Protein 3NWN (pdb70)

GO terms:
  GO:0005515 protein binding (F, IPI)
  GO:0031982 vesicle (C, IDA)
  GO:0002102 podosome (C, IDA)
  GO:0005874 microtubule (C, IDA)
  GO:0022617 extracellular matrix disassembly (P, IMP)
  GO:1903008 organelle disassembly (P, IMP)
  GO:0071801 regulation of podosome assembly (P, IMP)
  GO:0042802 identical protein binding (F, IPI)

Radius of gyration: 19.67 Å; Cα contacts (8 Å, |Δi|>4): 628; chains: 1; bounding box: 57×46×42 Å

Organism: Homo sapiens (NCBI:txid9606)

B-factor: mean 34.69, std 9.82, range [2.0, 71.05]

InterPro domains:
  IPR001752 Kinesin motor domain [PF00225] (35-339)
  IPR001752 Kinesin motor domain [PR00380] (84-105)
  IPR001752 Kinesin motor domain [PR00380] (207-224)
  IPR001752 Kinesin motor domain [PR00380] (240-258)
  IPR001752 Kinesin motor domain [PR00380] (290-311)
  IPR001752 Kinesin motor domain [PS50067] (6-340)
  IPR001752 Kinesin motor domain [SM00129] (4-348)
  IPR019821 Kinesin motor domain, conserved site [PS00411] (239-250)
  IPR027417 P-loop containing nucleoside triphosphate hydrolase [SSF52540] (7-381)
  IPR027640 Kinesin-like protein [PTHR47968] (4-692)
  IPR036961 Kinesin motor domain superfamily [G3DSA:3.40.850.10] (5-339)
  IPR056524 Kinesin-like protein KIF6/9, C-terminal [PF23735] (577-714)

Foldseek 3Di:
DFEFFEEEADDDPAFPVVAWDADPVQFKIKGAADADPDPVGRVPDDRIDMFGGRGYHYPDWQVRLQVRFPLVQLVVQQVFFAAEEAEAAAPPLQLCQAQQNDPPDDRSGHNPLVSLVNNQVVCVVVVVKDKWKKKFKWKAAPQFIFGLQDPCRLDGCVVQPWDWDADPVGIDIPSTDMGTQPHSVSVVVSVVSSVVSVVNNCVSVVNDVLQMKMWMKMWMFMDVTHIYIYIYIRHRGVPVPRVLVVQVLVLLLVQLVHDQVPGPVSSRCVCVRPDRYRYGYYYGHYSHNVCSVSVVVSSVSSRSRVSD

Sequence (308 aa):
KKVHAFVRVKPTDDFAHHEMIRYGDDKRSIDIHLKKDIRRGVVNNQQTDWSFKLDGVLHDASQDLVYETVAKDVVSQALDGYNGTIMCYGQTGAGKTYTMMGATENYKHRGILPRALQQVFRMIEERRPTHAITVRVSYLEIYNESLFDLLSTLPYVGPSVVTPMTIVENPQGVFIKGLSVHLTSQQEEDAFSLLFEGETNRIIASHTMNKNSSRSHCIFTIYLEAHKYITSKINLVDLAGSEYINKSLSFLEQAIIALGDIPFRQCKLTHALKDSLGGNCNMVLVTNIYGEAAQLEETLSSLRFASRMKLV

CATH classification: 3.40.850.10

Nearest PDB structures (foldseek):
  3nwn-assembly1_A  TM=1.003E+00  e=1.107E-70  Homo sapiens
  7n61-assembly1_1A  TM=8.785E-01  e=3.982E-31  Chlamydomonas reinhardtii
  8yhh-assembly1_A  TM=8.474E-01  e=1.649E-31  Homo sapiens
  4a1z-assembly1_B  TM=8.466E-01  e=2.562E-31  Homo sapiens
  4a28-assembly1_A  TM=8.625E-01  e=1.923E-30  Homo sapiens

Structure (mmCIF, N/CA/C/O backbone):
data_3NWN
#
_entry.id   3NWN
#
_cell.length_a   90.443
_cell.length_b   90.443
_cell.length_c   76.380
_cell.angle_alpha   90.00
_cell.angle_beta   90.00
_cell.angle_gamma   120.00
#
_symmetry.space_group_name_H-M   'P 63'
#
loop_
_entity.id
_entity.type
_entity.pdbx_description
1 polymer 'Kinesin-like protein KIF9'
2 non-polymer 'MAGNESIUM ION'
3 non-polymer 'CHLORIDE ION'
4 non-polymer "ADENOSINE-5'-DIPHOSPHATE"
5 non-polymer 'UNKNOWN ATOM OR ION'
6 water water
#
loop_
_atom_site.group_PDB
_atom_site.id
_atom_site.type_symbol
_atom_site.label_atom_id
_atom_site.label_alt_id
_atom_site.label_comp_id
_atom_site.label_asym_id
_atom_site.label_entity_id
_atom_site.label_seq_id
_atom_site.pdbx_PDB_ins_code
_atom_site.Cartn_x
_atom_site.Cartn_y
_atom_site.Cartn_z
_atom_site.occupancy
_atom_site.B_iso_or_equiv
_atom_site.auth_seq_id
_atom_site.auth_comp_id
_atom_site.auth_asym_id
_atom_site.auth_atom_id
_atom_site.pdbx_PDB_model_num
ATOM 1 N N . LYS A 1 24 ? 34.966 71.587 17.077 1.00 52.54 5 LYS A N 1
ATOM 2 C CA . LYS A 1 24 ? 35.042 70.675 15.878 1.00 53.42 5 LYS A CA 1
ATOM 3 C C . LYS A 1 24 ? 33.973 69.568 15.947 1.00 50.63 5 LYS A C 1
ATOM 4 O O . LYS A 1 24 ? 33.704 68.997 17.021 1.00 51.27 5 LYS A O 1
ATOM 10 N N . LYS A 1 25 ? 33.390 69.266 14.789 1.00 47.67 6 LYS A N 1
ATOM 11 C CA . LYS A 1 25 ? 32.174 68.448 14.691 1.00 44.28 6 LYS A CA 1
ATOM 12 C C . LYS A 1 25 ? 32.424 66.951 14.543 1.00 41.17 6 LYS A C 1
ATOM 13 O O . LYS A 1 25 ? 31.580 66.160 14.948 1.00 38.37 6 LYS A O 1
ATOM 19 N N . VAL A 1 26 ? 33.546 66.553 13.940 1.00 37.56 7 VAL A N 1
ATOM 20 C CA . VAL A 1 26 ? 33.838 65.118 13.734 1.00 35.81 7 VAL A CA 1
ATOM 21 C C . VAL A 1 26 ? 35.056 64.678 14.539 1.00 37.16 7 VAL A C 1
ATOM 22 O O . VAL A 1 26 ? 36.098 65.324 14.472 1.00 36.02 7 VAL A O 1
ATOM 26 N N . HIS A 1 27 ? 34.922 63.591 15.311 1.00 35.38 8 HIS A N 1
ATOM 27 C CA . HIS A 1 27 ? 36.054 62.980 16.046 1.00 35.80 8 HIS A CA 1
ATOM 28 C C . HIS A 1 27 ? 36.206 61.501 15.670 1.00 36.44 8 HIS A C 1
ATOM 29 O O . HIS A 1 27 ? 35.214 60.805 15.455 1.00 34.75 8 HIS A O 1
ATOM 36 N N . ALA A 1 28 ? 37.450 61.022 15.598 1.00 33.36 9 ALA A N 1
ATOM 37 C CA . ALA A 1 28 ? 37.730 59.596 15.419 1.00 31.83 9 ALA A CA 1
ATOM 38 C C . ALA A 1 28 ? 38.666 59.107 16.518 1.00 31.04 9 ALA A C 1
ATOM 39 O O . ALA A 1 28 ? 39.770 59.606 16.642 1.00 36.73 9 ALA A O 1
ATOM 41 N N . PHE A 1 29 ? 38.203 58.155 17.327 1.00 27.21 10 PHE A N 1
ATOM 42 C CA . PHE A 1 29 ? 38.993 57.475 18.321 1.00 27.30 10 PHE A CA 1
ATOM 43 C C . PHE A 1 29 ? 39.243 56.012 17.983 1.00 31.71 10 PHE A C 1
ATOM 44 O O . PHE A 1 29 ? 38.567 55.433 17.164 1.00 35.57 10 PHE A O 1
ATOM 52 N N . VAL A 1 30 ? 40.252 55.437 18.632 1.00 32.27 11 VAL A N 1
ATOM 53 C CA . VAL A 1 30 ? 40.558 54.007 18.557 1.00 30.60 11 VAL A CA 1
ATOM 54 C C . VAL A 1 30 ? 40.539 53.435 19.963 1.00 29.81 11 VAL A C 1
ATOM 55 O O . VAL A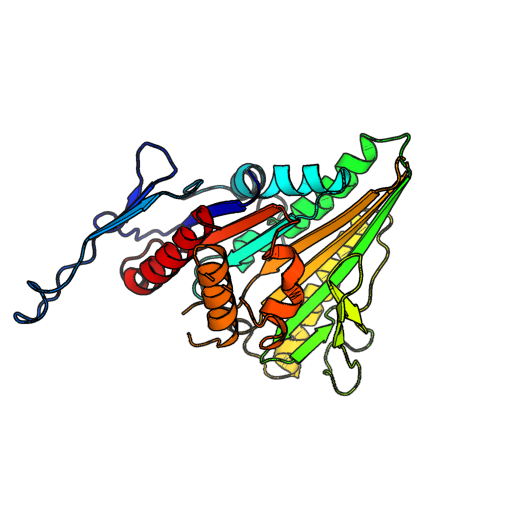 1 30 ? 41.135 53.994 20.859 1.00 30.48 11 VAL A O 1
ATOM 59 N N . ARG A 1 31 ? 39.839 52.328 20.162 1.00 28.58 12 ARG A N 1
ATOM 60 C CA . ARG A 1 31 ? 39.957 51.591 21.412 1.00 29.69 12 ARG A CA 1
ATOM 61 C C . ARG A 1 31 ? 40.533 50.214 21.119 1.00 28.86 12 ARG A C 1
ATOM 62 O O . ARG A 1 31 ? 39.927 49.421 20.370 1.00 31.10 12 ARG A O 1
ATOM 70 N N . VAL A 1 32 ? 41.674 49.920 21.731 1.00 28.32 13 VAL A N 1
ATOM 71 C CA . VAL A 1 32 ? 42.294 48.601 21.595 1.00 30.04 13 VAL A CA 1
ATOM 72 C C . VAL A 1 32 ? 41.709 47.659 22.627 1.00 28.98 13 VAL A C 1
ATOM 73 O O . VAL A 1 32 ? 41.482 48.049 23.781 1.00 31.95 13 VAL A O 1
ATOM 77 N N . LYS A 1 33 ? 41.420 46.436 22.198 1.00 28.23 14 LYS A N 1
ATOM 78 C CA . LYS A 1 33 ? 40.896 45.398 23.081 1.00 34.95 14 LYS A CA 1
ATOM 79 C C . LYS A 1 33 ? 42.074 44.814 23.856 1.00 39.56 14 LYS A C 1
ATOM 80 O O . LYS A 1 33 ? 43.126 44.491 23.240 1.00 39.35 14 LYS A O 1
ATOM 86 N N . PRO A 1 34 ? 41.926 44.708 25.207 1.00 42.50 15 PRO A N 1
ATOM 87 C CA . PRO A 1 34 ? 42.965 44.149 26.065 1.00 42.26 15 PRO A CA 1
ATOM 88 C C . PRO A 1 34 ? 43.213 42.660 25.811 1.00 44.62 15 PRO A C 1
ATOM 89 O O . PRO A 1 34 ? 42.300 41.926 25.445 1.00 44.47 15 PRO A O 1
ATOM 93 N N . THR A 1 35 ? 44.451 42.238 26.036 1.00 43.59 16 THR A N 1
ATOM 94 C CA . THR A 1 35 ? 44.901 40.909 25.659 1.00 45.53 16 THR A CA 1
ATOM 95 C C . THR A 1 35 ? 46.126 40.499 26.492 1.00 48.21 16 THR A C 1
ATOM 96 O O . THR A 1 35 ? 46.973 41.331 26.815 1.00 46.52 16 THR A O 1
ATOM 100 N N . ASP A 1 36 ? 46.206 39.223 26.852 1.00 52.22 17 ASP A N 1
ATOM 101 C CA . ASP A 1 36 ? 47.410 38.707 27.504 1.00 54.93 17 ASP A CA 1
ATOM 102 C C . ASP A 1 36 ? 48.563 38.591 26.487 1.00 55.88 17 ASP A C 1
ATOM 103 O O . ASP A 1 36 ? 49.742 38.684 26.864 1.00 57.64 17 ASP A O 1
ATOM 108 N N . ASP A 1 37 ? 48.208 38.440 25.205 1.00 53.19 18 ASP A N 1
ATOM 109 C CA . ASP A 1 37 ? 49.170 38.268 24.096 1.00 51.65 18 ASP A CA 1
ATOM 110 C C . ASP A 1 37 ? 49.220 39.493 23.141 1.00 46.04 18 ASP A C 1
ATOM 111 O O . ASP A 1 37 ? 48.999 39.376 21.949 1.00 44.28 18 ASP A O 1
ATOM 116 N N . PHE A 1 38 ? 49.522 40.662 23.681 1.00 45.30 19 PHE A N 1
ATOM 117 C CA . PHE A 1 38 ? 49.630 41.880 22.874 1.00 44.26 19 PHE A CA 1
ATOM 118 C C . PHE A 1 38 ? 50.762 41.801 21.847 1.00 45.71 19 PHE A C 1
ATOM 119 O O . PHE A 1 38 ? 51.825 41.218 22.112 1.00 42.35 19 PHE A O 1
ATOM 127 N N . ALA A 1 39 ? 50.532 42.409 20.684 1.00 45.42 20 ALA A N 1
ATOM 128 C CA . ALA A 1 39 ? 51.464 42.349 19.561 1.00 44.99 20 ALA A CA 1
ATOM 129 C C . ALA A 1 39 ? 52.479 43.475 19.708 1.00 41.91 20 ALA A C 1
ATOM 130 O O . ALA A 1 39 ? 52.493 44.406 18.905 1.00 38.09 20 ALA A O 1
ATOM 132 N N . HIS A 1 40 ? 53.347 43.364 20.724 1.00 43.46 21 HIS A N 1
ATOM 133 C CA A HIS A 1 40 ? 54.269 44.450 21.124 0.50 42.71 21 HIS A CA 1
ATOM 134 C CA B HIS A 1 40 ? 54.232 44.476 21.102 0.50 44.17 21 HIS A CA 1
ATOM 135 C C . HIS A 1 40 ? 55.131 44.958 19.959 1.00 43.69 21 HIS A C 1
ATOM 136 O O . HIS A 1 40 ? 55.374 46.156 19.829 1.00 42.00 21 HIS A O 1
ATOM 149 N N . GLU A 1 41 ? 55.622 44.037 19.140 1.00 42.86 22 GLU A N 1
ATOM 150 C CA . GLU A 1 41 ? 56.526 44.402 18.029 1.00 47.43 22 GLU A CA 1
ATOM 151 C C . GLU A 1 41 ? 55.792 45.111 16.883 1.00 45.91 22 GLU A C 1
ATOM 152 O O . GLU A 1 41 ? 56.380 45.904 16.140 1.00 46.46 22 GLU A O 1
ATOM 154 N N . MET A 1 42 ? 54.504 44.829 16.765 1.00 43.51 23 MET A N 1
ATOM 155 C CA . MET A 1 42 ? 53.736 45.192 15.590 1.00 44.45 23 MET A CA 1
ATOM 156 C C . MET A 1 42 ? 52.773 46.357 15.811 1.00 44.33 23 MET A C 1
ATOM 157 O O . MET A 1 42 ? 52.353 47.001 14.831 1.00 38.22 23 MET A O 1
ATOM 162 N N . ILE A 1 43 ? 52.430 46.625 17.084 1.00 42.78 24 ILE A N 1
ATOM 163 C CA . ILE A 1 43 ? 51.535 47.742 17.457 1.00 41.85 24 ILE A CA 1
ATOM 164 C C . ILE A 1 43 ? 52.234 48.725 18.415 1.00 38.62 24 ILE A C 1
ATOM 165 O O . ILE A 1 43 ? 52.608 48.349 19.531 1.00 41.77 24 ILE A O 1
ATOM 170 N N . ARG A 1 44 ? 52.397 49.976 17.981 1.00 39.06 25 ARG A N 1
ATOM 171 C CA . ARG A 1 44 ? 53.108 51.019 18.765 1.00 41.11 25 ARG A CA 1
ATOM 172 C C . ARG A 1 44 ? 52.319 52.322 18.934 1.00 42.36 25 ARG A C 1
ATOM 173 O O . ARG A 1 44 ? 51.971 52.999 17.950 1.00 39.32 25 ARG A O 1
ATOM 175 N N . TYR A 1 45 ? 52.115 52.696 20.189 1.00 41.00 26 TYR A N 1
ATOM 176 C CA . TYR A 1 45 ? 51.383 53.903 20.555 1.00 45.08 26 TYR A CA 1
ATOM 177 C C . TYR A 1 45 ? 52.287 55.125 20.603 1.00 49.80 26 TYR A C 1
ATOM 178 O O . TYR A 1 45 ? 53.349 55.103 21.243 1.00 51.53 26 TYR A O 1
ATOM 187 N N . GLY A 1 46 ? 51.850 56.196 19.947 1.00 52.39 27 GLY A N 1
ATOM 188 C CA . GLY A 1 46 ? 52.587 57.453 19.951 1.00 55.22 27 GLY A CA 1
ATOM 189 C C . GLY A 1 46 ? 52.562 58.095 21.320 1.00 56.42 27 GLY A C 1
ATOM 190 O O . GLY A 1 46 ? 51.663 57.832 22.126 1.00 56.24 27 GLY A O 1
ATOM 191 N N . ASP A 1 47 ? 53.558 58.935 21.590 1.00 59.07 28 ASP A N 1
ATOM 192 C CA . ASP A 1 47 ? 53.626 59.650 22.872 1.00 61.67 28 ASP A CA 1
ATOM 193 C C . ASP A 1 47 ? 52.427 60.581 23.020 1.00 59.70 28 ASP A C 1
ATOM 194 O O . ASP A 1 47 ? 51.906 60.768 24.123 1.00 62.18 28 ASP A O 1
ATOM 199 N N . ASP A 1 48 ? 51.992 61.146 21.896 1.00 55.81 29 ASP A N 1
ATOM 200 C CA . ASP A 1 48 ? 50.897 62.122 21.873 1.00 53.81 29 ASP A CA 1
ATOM 201 C C . ASP A 1 48 ? 49.521 61.578 22.304 1.00 54.21 29 ASP A C 1
ATOM 202 O O . ASP A 1 48 ? 48.569 62.360 22.455 1.00 54.64 29 ASP A O 1
ATOM 207 N N . LYS A 1 49 ? 49.427 60.255 22.499 1.00 53.99 30 LYS A N 1
ATOM 208 C CA . LYS A 1 49 ? 48.166 59.554 22.830 1.00 55.01 30 LYS A CA 1
ATOM 209 C C . LYS A 1 49 ? 47.077 59.701 21.746 1.00 49.88 30 LYS A C 1
ATOM 210 O O . LYS A 1 49 ? 45.896 59.493 22.012 1.00 50.76 30 LYS A O 1
ATOM 216 N N . ARG A 1 50 ? 47.500 60.060 20.538 1.00 45.36 31 ARG A N 1
ATOM 217 C CA . ARG A 1 50 ? 46.633 60.235 19.385 1.00 45.14 31 ARG A CA 1
ATOM 218 C C . ARG A 1 50 ? 47.100 59.403 18.186 1.00 41.49 31 ARG A C 1
ATOM 219 O O . ARG A 1 50 ? 46.338 59.186 17.264 1.00 42.98 31 ARG A O 1
ATOM 223 N N . SER A 1 51 ? 48.348 58.938 18.220 1.00 41.62 32 SER A N 1
ATOM 224 C CA . SER A 1 51 ? 48.965 58.175 17.127 1.00 40.10 32 SER A CA 1
ATOM 225 C C . SER A 1 51 ? 49.104 56.699 17.437 1.00 36.23 32 SER A C 1
ATOM 226 O O . SER A 1 51 ? 49.220 56.291 18.594 1.00 37.11 32 SER A O 1
ATOM 229 N N . ILE A 1 52 ? 49.091 55.908 16.367 1.00 34.33 33 ILE A N 1
ATOM 230 C CA . ILE A 1 52 ? 49.263 54.466 16.427 1.00 33.25 33 ILE A CA 1
ATOM 231 C C . ILE A 1 52 ? 49.962 54.037 15.124 1.00 32.51 33 ILE A C 1
ATOM 232 O O . ILE A 1 52 ? 49.604 54.489 14.025 1.00 27.44 33 ILE A O 1
ATOM 237 N N . ASP A 1 53 ? 50.978 53.202 15.271 1.00 36.93 34 ASP A N 1
ATOM 238 C CA . ASP A 1 53 ? 51.781 52.701 14.159 1.00 36.52 34 ASP A CA 1
ATOM 239 C C . ASP A 1 53 ? 51.690 51.199 14.134 1.00 36.30 34 ASP A C 1
ATOM 240 O O . ASP A 1 53 ? 51.753 50.556 15.188 1.00 38.69 34 ASP A O 1
ATOM 245 N N . ILE A 1 54 ? 51.554 50.655 12.921 1.00 35.53 35 ILE A N 1
ATOM 246 C CA . ILE A 1 54 ? 51.430 49.231 12.670 1.00 34.95 35 ILE A CA 1
ATOM 247 C C . ILE A 1 54 ? 52.625 48.793 11.828 1.00 36.35 35 ILE A C 1
ATOM 248 O O . ILE A 1 54 ? 52.937 49.423 10.804 1.00 29.13 35 ILE A O 1
ATOM 253 N N . HIS A 1 55 ? 53.279 47.723 12.284 1.00 35.59 36 HIS A N 1
ATOM 254 C CA . HIS A 1 55 ? 54.429 47.142 11.621 1.00 41.92 36 HIS A CA 1
ATOM 255 C C . HIS A 1 55 ? 54.162 45.669 11.392 1.00 41.91 36 HIS A C 1
ATOM 256 O O . HIS A 1 55 ? 54.315 44.830 12.293 1.00 42.22 36 HIS A O 1
ATOM 263 N N . LEU A 1 56 ? 53.738 45.349 10.184 1.00 44.86 37 LEU A N 1
ATOM 264 C CA . LEU A 1 56 ? 53.390 43.971 9.863 1.00 47.08 37 LEU A CA 1
ATOM 265 C C . LEU A 1 56 ? 54.681 43.161 9.785 1.00 47.42 37 LEU A C 1
ATOM 266 O O . LEU A 1 56 ? 55.778 43.734 9.624 1.00 42.43 37 LEU A O 1
ATOM 271 N N . LYS A 1 57 ? 54.537 41.844 9.914 1.00 48.20 38 LYS A N 1
ATOM 272 C CA . LYS A 1 57 ? 55.665 40.937 9.722 1.00 51.82 38 LYS A CA 1
ATOM 273 C C . LYS A 1 57 ? 55.903 40.814 8.219 1.00 51.36 38 LYS A C 1
ATOM 274 O O . LYS A 1 57 ? 54.937 40.657 7.427 1.00 48.20 38 LYS A O 1
ATOM 280 N N . LYS A 1 58 ? 57.175 40.933 7.829 1.00 49.28 39 LYS A N 1
ATOM 281 C CA . LYS A 1 58 ? 57.588 40.744 6.439 1.00 49.18 39 LYS A CA 1
ATOM 282 C C . LYS A 1 58 ? 57.097 39.395 5.904 1.00 45.83 39 LYS A C 1
ATOM 283 O O . LYS A 1 58 ? 57.151 38.387 6.603 1.00 43.14 39 LYS A O 1
ATOM 289 N N . ASP A 1 59 ? 56.593 39.399 4.670 1.00 43.58 40 ASP A N 1
ATOM 290 C CA . ASP A 1 59 ? 56.205 38.162 3.978 1.00 43.01 40 ASP A CA 1
ATOM 291 C C . ASP A 1 59 ? 57.446 37.307 3.699 1.00 40.75 40 ASP A C 1
ATOM 292 O O . ASP A 1 59 ? 58.527 37.834 3.455 1.00 41.24 40 ASP A O 1
ATOM 297 N N . ILE A 1 60 ? 57.277 35.994 3.746 1.00 44.18 41 ILE A N 1
ATOM 298 C CA . ILE A 1 60 ? 58.382 35.057 3.492 1.00 46.28 41 ILE A CA 1
ATOM 299 C C . ILE A 1 60 ? 58.684 34.880 1.970 1.00 43.63 41 ILE A C 1
ATOM 300 O O . ILE A 1 60 ? 59.807 34.503 1.584 1.00 40.60 41 ILE A O 1
ATOM 305 N N . ARG A 1 61 ? 57.690 35.166 1.127 1.00 41.82 42 ARG A N 1
ATOM 306 C CA . ARG A 1 61 ? 57.844 35.034 -0.329 1.00 42.58 42 ARG A CA 1
ATOM 307 C C . ARG A 1 61 ? 58.782 36.101 -0.902 1.00 42.60 42 ARG A C 1
ATOM 308 O O . ARG A 1 61 ? 58.616 37.297 -0.651 1.00 37.35 42 ARG A O 1
ATOM 316 N N . ARG A 1 62 ? 59.781 35.655 -1.665 1.00 45.16 43 ARG A N 1
ATOM 317 C CA . ARG A 1 62 ? 60.788 36.566 -2.223 1.00 46.64 43 ARG A CA 1
ATOM 318 C C . ARG A 1 62 ? 60.183 37.694 -3.109 1.00 42.83 43 ARG A C 1
ATOM 319 O O . ARG A 1 62 ? 60.556 38.863 -2.984 1.00 38.05 43 ARG A O 1
ATOM 327 N N . GLY A 1 63 ? 59.219 37.353 -3.958 1.00 39.72 44 GLY A N 1
ATOM 328 C CA . GLY A 1 63 ? 58.563 38.372 -4.805 1.00 41.60 44 GLY A CA 1
ATOM 329 C C . GLY A 1 63 ? 57.757 39.409 -4.031 1.00 40.17 44 GLY A C 1
ATOM 330 O O . GLY A 1 63 ? 57.618 40.540 -4.469 1.00 41.22 44 GLY A O 1
ATOM 331 N N . VAL A 1 64 ? 57.257 39.017 -2.856 1.00 39.37 45 VAL A N 1
ATOM 332 C CA . VAL A 1 64 ? 56.367 39.861 -2.046 1.00 38.96 45 VAL A CA 1
ATOM 333 C C . VAL A 1 64 ? 57.173 40.826 -1.112 1.00 39.43 45 VAL A C 1
ATOM 334 O O . VAL A 1 64 ? 56.985 42.051 -1.158 1.00 38.31 45 VAL A O 1
ATOM 338 N N . VAL A 1 65 ? 58.102 40.264 -0.337 1.00 39.87 46 VAL A N 1
ATOM 339 C CA . VAL A 1 65 ? 58.780 40.963 0.764 1.00 41.26 46 VAL A CA 1
ATOM 340 C C . VAL A 1 65 ? 59.399 42.315 0.376 1.00 42.94 46 VAL A C 1
ATOM 341 O O . VAL A 1 65 ? 59.419 43.243 1.183 1.00 44.45 46 VAL A O 1
ATOM 345 N N . ASN A 1 66 ? 59.896 42.448 -0.847 1.00 46.51 47 ASN A N 1
ATOM 346 C CA . ASN A 1 66 ? 60.544 43.724 -1.249 1.00 45.36 47 ASN A CA 1
ATOM 347 C C . ASN A 1 66 ? 59.671 44.639 -2.136 1.00 42.53 47 ASN A C 1
ATOM 348 O O . ASN A 1 66 ? 60.138 45.688 -2.634 1.00 38.94 47 ASN A O 1
ATOM 353 N N . ASN A 1 67 ? 58.395 44.271 -2.275 1.00 36.36 48 ASN A N 1
ATOM 354 C CA . ASN A 1 67 ? 57.424 45.087 -2.997 1.00 34.69 48 ASN A CA 1
ATOM 355 C C . ASN A 1 67 ? 56.205 45.543 -2.160 1.00 35.45 48 ASN A C 1
ATOM 356 O O . ASN A 1 67 ? 55.337 46.261 -2.639 1.00 31.93 48 ASN A O 1
ATOM 361 N N . GLN A 1 68 ? 56.191 45.154 -0.898 1.00 30.80 49 GLN A N 1
ATOM 362 C CA . GLN A 1 68 ? 55.012 45.324 -0.061 1.00 32.99 49 GLN A CA 1
ATOM 363 C C . GLN A 1 68 ? 55.290 46.272 1.092 1.00 26.94 49 GLN A C 1
ATOM 364 O O . GLN A 1 68 ? 56.347 46.208 1.738 1.00 34.10 49 GLN A O 1
ATOM 370 N N . GLN A 1 69 ? 54.334 47.155 1.330 1.00 30.80 50 GLN A N 1
ATOM 371 C CA . GLN A 1 69 ? 54.379 48.075 2.453 1.00 32.00 50 GLN A CA 1
ATOM 372 C C . GLN A 1 69 ? 54.053 47.285 3.704 1.00 32.38 50 GLN A C 1
ATOM 373 O O . GLN A 1 69 ? 53.043 46.626 3.764 1.00 38.83 50 GLN A O 1
ATOM 379 N N . THR A 1 70 ? 54.925 47.351 4.702 1.00 34.88 51 THR A N 1
ATOM 380 C CA . THR A 1 70 ? 54.653 46.710 5.980 1.00 36.74 51 THR A CA 1
ATOM 381 C C . THR A 1 70 ? 54.440 47.717 7.140 1.00 35.91 51 THR A C 1
ATOM 382 O O . THR A 1 70 ? 53.952 47.327 8.211 1.00 39.17 51 THR A O 1
ATOM 386 N N . ASP A 1 71 ? 54.779 48.988 6.933 1.00 36.28 52 ASP A N 1
ATOM 387 C CA . ASP A 1 71 ? 54.668 49.986 8.000 1.00 38.56 52 ASP A CA 1
ATOM 388 C C . ASP A 1 71 ? 53.686 51.067 7.657 1.00 36.62 52 ASP A C 1
ATOM 389 O O . ASP A 1 71 ? 53.708 51.648 6.563 1.00 33.30 52 ASP A O 1
ATOM 394 N N . TRP A 1 72 ? 52.816 51.323 8.626 1.00 36.16 53 TRP A N 1
ATOM 395 C CA . TRP A 1 72 ? 51.757 52.298 8.509 1.00 35.67 53 TRP A CA 1
ATOM 396 C C . TRP A 1 72 ? 51.696 53.145 9.799 1.00 33.08 53 TRP A C 1
ATOM 397 O O . TRP A 1 72 ? 51.903 52.629 10.895 1.00 34.04 53 TRP A O 1
ATOM 408 N N . SER A 1 73 ? 51.429 54.437 9.648 1.00 32.15 54 SER A N 1
ATOM 409 C CA . SER A 1 73 ? 51.229 55.345 10.782 1.00 36.74 54 SER A CA 1
ATOM 410 C C . SER A 1 73 ? 49.879 56.052 10.656 1.00 38.61 54 SER A C 1
ATOM 411 O O . SER A 1 73 ? 49.457 56.455 9.548 1.00 33.82 54 SER A O 1
ATOM 414 N N . PHE A 1 74 ? 49.213 56.198 11.806 1.00 36.22 55 PHE A N 1
ATOM 415 C CA . PHE A 1 74 ? 47.869 56.765 11.877 1.00 35.16 55 PHE A CA 1
ATOM 416 C C . PHE A 1 74 ? 47.796 57.797 12.993 1.00 36.77 55 PHE A C 1
ATOM 417 O O . PHE A 1 74 ? 48.271 57.545 14.109 1.00 37.81 55 PHE A O 1
ATOM 425 N N . LYS A 1 75 ? 47.222 58.958 12.692 1.00 37.74 56 LYS A N 1
ATOM 426 C CA . LYS A 1 75 ? 46.976 59.974 13.722 1.00 43.55 56 LYS A CA 1
ATOM 427 C C . LYS A 1 75 ? 45.461 60.245 13.833 1.00 41.44 56 LYS A C 1
ATOM 428 O O . LYS A 1 75 ? 44.835 60.700 12.882 1.00 42.79 56 LYS A O 1
ATOM 434 N N . LEU A 1 76 ? 44.896 59.944 14.995 1.00 38.77 57 LEU A N 1
ATOM 435 C CA . LEU A 1 76 ? 43.458 60.066 15.225 1.00 39.31 57 LEU A CA 1
ATOM 436 C C . LEU A 1 76 ? 43.265 61.028 16.401 1.00 40.27 57 LEU A C 1
ATOM 437 O O . LEU A 1 76 ? 44.233 61.615 16.882 1.00 39.18 57 LEU A O 1
ATOM 442 N N . ASP A 1 77 ? 42.036 61.212 16.859 1.00 37.97 58 ASP A N 1
ATOM 443 C CA . ASP A 1 77 ? 41.770 62.182 17.926 1.00 38.50 58 ASP A CA 1
ATOM 444 C C . ASP A 1 77 ? 42.175 61.651 19.303 1.00 36.60 58 ASP A C 1
ATOM 445 O O . ASP A 1 77 ? 42.411 62.427 20.271 1.00 36.99 58 ASP A O 1
ATOM 450 N N . GLY A 1 78 ? 42.315 60.333 19.386 1.00 33.08 59 GLY A N 1
ATOM 451 C CA . GLY A 1 78 ? 42.666 59.676 20.618 1.00 30.43 59 GLY A CA 1
ATOM 452 C C . GLY A 1 78 ? 42.805 58.178 20.423 1.00 30.66 59 GLY A C 1
ATOM 453 O O . GLY A 1 78 ? 42.078 57.571 19.637 1.00 32.57 59 GLY A O 1
ATOM 454 N N . VAL A 1 79 ? 43.769 57.597 21.117 1.00 33.14 60 VAL A N 1
ATOM 455 C CA . VAL A 1 79 ? 43.989 56.154 21.109 1.00 34.41 60 VAL A CA 1
ATOM 456 C C . VAL A 1 79 ? 43.892 55.689 22.509 1.00 35.84 60 VAL A C 1
ATOM 457 O O . VAL A 1 79 ? 44.613 56.181 23.355 1.00 39.72 60 VAL A O 1
ATOM 461 N N . LEU A 1 80 ? 42.958 54.767 22.758 1.00 37.14 61 LEU A N 1
ATOM 462 C CA . LEU A 1 80 ? 42.677 54.268 24.094 1.00 37.17 61 LEU A CA 1
ATOM 463 C C . LEU A 1 80 ? 43.031 52.787 24.169 1.00 34.50 61 LEU A C 1
ATOM 464 O O . LEU A 1 80 ? 42.427 51.973 23.507 1.00 33.64 61 LEU A O 1
ATOM 469 N N . HIS A 1 81 ? 43.965 52.429 25.017 1.00 34.17 62 HIS A N 1
ATOM 470 C CA . HIS A 1 81 ? 44.262 51.016 25.236 1.00 36.18 62 HIS A CA 1
ATOM 471 C C . HIS A 1 81 ? 44.200 50.743 26.730 1.00 34.76 62 HIS A C 1
ATOM 472 O O . HIS A 1 81 ? 44.508 51.606 27.501 1.00 36.42 62 HIS A O 1
ATOM 479 N N . ASP A 1 82 ? 43.716 49.562 27.121 1.00 36.96 63 ASP A N 1
ATOM 480 C CA . ASP A 1 82 ? 43.519 49.233 28.538 1.00 40.17 63 ASP A CA 1
ATOM 481 C C . ASP A 1 82 ? 42.748 50.353 29.293 1.00 40.34 63 ASP A C 1
ATOM 482 O O . ASP A 1 82 ? 43.049 50.648 30.466 1.00 36.97 63 ASP A O 1
ATOM 487 N N . ALA A 1 83 ? 41.771 50.955 28.595 1.00 38.83 64 ALA A N 1
ATOM 488 C CA . ALA A 1 83 ? 40.960 52.072 29.091 1.00 34.59 64 ALA A CA 1
ATOM 489 C C . ALA A 1 83 ? 39.700 51.589 29.766 1.00 33.22 64 ALA A C 1
ATOM 490 O O . ALA A 1 83 ? 38.997 50.700 29.250 1.00 33.69 64 ALA A O 1
ATOM 492 N N . SER A 1 84 ? 39.385 52.182 30.917 1.00 32.89 65 SER A N 1
ATOM 493 C CA . SER A 1 84 ? 38.163 51.826 31.635 1.00 31.56 65 SER A CA 1
ATOM 494 C C . SER A 1 84 ? 36.965 52.297 30.827 1.00 26.91 65 SER A C 1
ATOM 495 O O . SER A 1 84 ? 37.084 53.163 29.966 1.00 29.96 65 SER A O 1
ATOM 498 N N . GLN A 1 85 ? 35.826 51.703 31.113 1.00 30.42 66 GLN A N 1
ATOM 499 C CA . GLN A 1 85 ? 34.541 52.168 30.591 1.00 29.84 66 GLN A CA 1
ATOM 500 C C . GLN A 1 85 ? 34.283 53.621 30.963 1.00 31.69 66 GLN A C 1
ATOM 501 O O . GLN A 1 85 ? 33.781 54.412 30.144 1.00 34.28 66 GLN A O 1
ATOM 507 N N . ASP A 1 86 ? 34.646 53.982 32.192 1.00 35.82 67 ASP A N 1
ATOM 508 C CA . ASP A 1 86 ? 34.454 55.324 32.673 1.00 34.73 67 ASP A CA 1
ATOM 509 C C . ASP A 1 86 ? 35.268 56.276 31.807 1.00 33.09 67 ASP A C 1
ATOM 510 O O . ASP A 1 86 ? 34.790 57.345 31.451 1.00 29.26 67 ASP A O 1
ATOM 515 N N . LEU A 1 87 ? 36.491 55.869 31.439 1.00 31.28 68 LEU A N 1
ATOM 516 C CA . LEU A 1 87 ? 37.389 56.733 30.681 1.00 32.23 68 LEU A CA 1
ATOM 517 C C . LEU A 1 87 ? 36.967 56.832 29.235 1.00 27.62 68 LEU A C 1
ATOM 518 O O . LEU A 1 87 ? 37.125 57.870 28.642 1.00 28.83 68 LEU A O 1
ATOM 523 N N . VAL A 1 88 ? 36.465 55.748 28.658 1.00 26.34 69 VAL A N 1
ATOM 524 C CA . VAL A 1 88 ? 35.967 55.822 27.272 1.00 26.49 69 VAL A CA 1
ATOM 525 C C . VAL A 1 88 ? 34.819 56.837 27.195 1.00 22.76 69 VAL A C 1
ATOM 526 O O . VAL A 1 88 ? 34.775 57.677 26.316 1.00 20.09 69 VAL A O 1
ATOM 530 N N . TYR A 1 89 ? 33.885 56.751 28.136 1.00 28.17 70 TYR A N 1
ATOM 531 C CA . TYR A 1 89 ? 32.724 57.620 28.105 1.00 27.82 70 TYR A CA 1
ATOM 532 C C . TYR A 1 89 ? 33.124 59.112 28.217 1.00 28.57 70 TYR A C 1
ATOM 533 O O . TYR A 1 89 ? 32.652 59.969 27.460 1.00 29.06 70 TYR A O 1
ATOM 542 N N . GLU A 1 90 ? 34.010 59.404 29.143 1.00 31.43 71 GLU A N 1
ATOM 543 C CA . GLU A 1 90 ? 34.454 60.750 29.385 1.00 34.91 71 GLU A CA 1
ATOM 544 C C . GLU A 1 90 ? 35.139 61.305 28.130 1.00 36.02 71 GLU A C 1
ATOM 545 O O . GLU A 1 90 ? 34.950 62.452 27.750 1.00 35.02 71 GLU A O 1
ATOM 551 N N . THR A 1 91 ? 35.889 60.444 27.453 1.00 36.38 72 THR A N 1
ATOM 552 C CA . THR A 1 91 ? 36.707 60.852 26.334 1.00 34.36 72 THR A CA 1
ATOM 553 C C . THR A 1 91 ? 35.917 61.032 25.036 1.00 33.18 72 THR A C 1
ATOM 554 O O . THR A 1 91 ? 36.052 62.062 24.357 1.00 33.07 72 THR A O 1
ATOM 558 N N . VAL A 1 92 ? 35.101 60.000 24.606 1.00 34.25 73 VAL A N 1
ATOM 559 C CA . VAL A 1 92 ? 34.412 59.963 23.295 1.00 32.74 73 VAL A CA 1
ATOM 560 C C . VAL A 1 92 ? 32.989 60.546 23.316 1.00 30.92 73 VAL A C 1
ATOM 561 O O . VAL A 1 92 ? 32.559 61.167 22.347 1.00 30.97 73 VAL A O 1
ATOM 565 N N . ALA A 1 93 ? 32.303 60.379 24.486 1.00 30.68 74 ALA A N 1
ATOM 566 C CA . ALA A 1 93 ? 30.850 60.538 24.476 1.00 31.17 74 ALA A CA 1
ATOM 567 C C . ALA A 1 93 ? 30.284 61.737 25.219 1.00 31.42 74 ALA A C 1
ATOM 568 O O . ALA A 1 93 ? 29.308 62.360 24.753 1.00 27.12 74 ALA A O 1
ATOM 570 N N . LYS A 1 94 ? 30.875 62.022 26.374 1.00 31.43 75 LYS A N 1
ATOM 571 C CA . LYS A 1 94 ? 30.365 62.997 27.339 1.00 38.26 75 LYS A CA 1
ATOM 572 C C . LYS A 1 94 ? 29.965 64.345 26.717 1.00 37.75 75 LYS A C 1
ATOM 573 O O . LYS A 1 94 ? 28.868 64.857 26.983 1.00 34.78 75 LYS A O 1
ATOM 579 N N . ASP A 1 95 ? 30.834 64.904 25.877 1.00 41.06 76 ASP A N 1
ATOM 580 C CA . ASP A 1 95 ? 30.584 66.229 25.280 1.00 42.25 76 ASP A CA 1
ATOM 581 C C . ASP A 1 95 ? 29.444 66.230 24.257 1.00 40.66 76 ASP A C 1
ATOM 582 O O . ASP A 1 95 ? 28.686 67.186 24.134 1.00 39.04 76 ASP A O 1
ATOM 587 N N . VAL A 1 96 ? 29.353 65.162 23.487 1.00 40.85 77 VAL A N 1
ATOM 588 C CA . VAL A 1 96 ? 28.341 65.069 22.462 1.00 38.14 77 VAL A CA 1
ATOM 589 C C . VAL A 1 96 ? 26.944 65.012 23.110 1.00 31.42 77 VAL A C 1
ATOM 590 O O . VAL A 1 96 ? 26.000 65.629 22.611 1.00 33.65 77 VAL A O 1
ATOM 594 N N . VAL A 1 97 ? 26.842 64.330 24.236 1.00 27.20 78 VAL A N 1
ATOM 595 C CA . VAL A 1 97 ? 25.565 64.208 24.967 1.00 24.29 78 VAL A CA 1
ATOM 596 C C . VAL A 1 97 ? 25.238 65.573 25.599 1.00 29.02 78 VAL A C 1
ATOM 597 O O . VAL A 1 97 ? 24.060 65.974 25.678 1.00 29.12 78 VAL A O 1
ATOM 601 N N . SER A 1 98 ? 26.278 66.327 25.970 1.00 31.39 79 SER A N 1
ATOM 602 C CA . SER A 1 98 ? 26.090 67.679 26.542 1.00 30.24 79 SER A CA 1
ATOM 603 C C . SER A 1 98 ? 25.537 68.659 25.523 1.00 31.34 7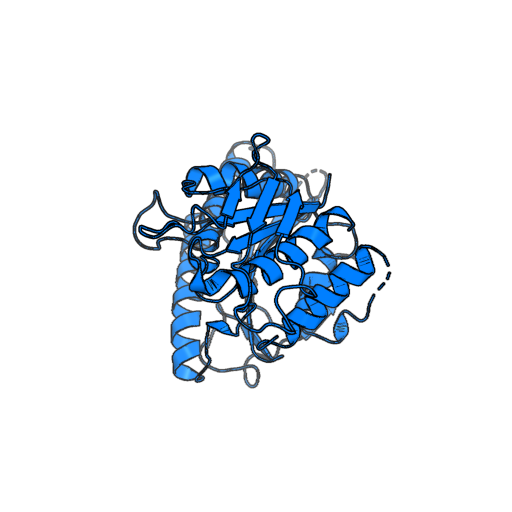9 SER A C 1
ATOM 604 O O . SER A 1 98 ? 24.584 69.386 25.804 1.00 32.66 79 SER A O 1
ATOM 607 N N . GLN A 1 99 ? 26.160 68.693 24.356 1.00 26.52 80 GLN A N 1
ATOM 608 C CA . GLN A 1 99 ? 25.695 69.504 23.266 1.00 30.37 80 GLN A CA 1
ATOM 609 C C . GLN A 1 99 ? 24.259 69.206 22.806 1.00 29.65 80 GLN A C 1
ATOM 610 O O . GLN A 1 99 ? 23.578 70.096 22.262 1.00 26.02 80 GLN A O 1
ATOM 616 N N . ALA A 1 100 ? 23.801 67.977 23.030 1.00 32.14 81 ALA A N 1
ATOM 617 C CA . ALA A 1 100 ? 22.446 67.549 22.617 1.00 29.02 81 ALA A CA 1
ATOM 618 C C . ALA A 1 100 ? 21.368 68.279 23.370 1.00 26.58 81 ALA A C 1
ATOM 619 O O . ALA A 1 100 ? 20.356 68.670 22.799 1.00 27.53 81 ALA A O 1
ATOM 621 N N . LEU A 1 101 ? 21.562 68.510 24.658 1.00 33.68 82 LEU A N 1
ATOM 622 C CA . LEU A 1 101 ? 20.545 69.266 25.439 1.00 32.53 82 LEU A CA 1
ATOM 623 C C . LEU A 1 101 ? 20.427 70.737 24.991 1.00 35.60 82 LEU A C 1
ATOM 624 O O . LEU A 1 101 ? 19.377 71.392 25.198 1.00 38.47 82 LEU A O 1
ATOM 629 N N . ASP A 1 102 ? 21.466 71.218 24.319 1.00 28.88 83 ASP A N 1
ATOM 630 C CA . ASP A 1 102 ? 21.489 72.554 23.759 1.00 33.52 83 ASP A CA 1
ATOM 631 C C . ASP A 1 102 ? 20.945 72.616 22.315 1.00 32.46 83 ASP A C 1
ATOM 632 O O . ASP A 1 102 ? 20.823 73.690 21.733 1.00 34.68 83 ASP A O 1
ATOM 637 N N . GLY A 1 103 ? 20.582 71.460 21.756 1.00 31.24 84 GLY A N 1
ATOM 638 C CA . GLY A 1 103 ? 19.944 71.399 20.455 1.00 27.68 84 GLY A CA 1
ATOM 639 C C . GLY A 1 103 ? 20.776 70.904 19.311 1.00 25.92 84 GLY A C 1
ATOM 640 O O . GLY A 1 103 ? 20.327 70.970 18.166 1.00 30.09 84 GLY A O 1
ATOM 641 N N . TYR A 1 104 ? 21.983 70.411 19.600 1.00 32.26 85 TYR A N 1
ATOM 642 C CA . TYR A 1 104 ? 22.880 69.906 18.559 1.00 34.44 85 TYR A CA 1
ATOM 643 C C . TYR A 1 104 ? 22.789 68.368 18.454 1.00 31.16 85 TYR A C 1
ATOM 644 O O . TYR A 1 104 ? 23.034 67.650 19.422 1.00 28.31 85 TYR A O 1
ATOM 653 N N . ASN A 1 105 ? 22.462 67.879 17.268 1.00 31.24 86 ASN A N 1
ATOM 654 C CA . ASN A 1 105 ? 22.397 66.432 17.041 1.00 30.62 86 ASN A CA 1
ATOM 655 C C . ASN A 1 105 ? 23.772 65.795 17.201 1.00 27.70 86 ASN A C 1
ATOM 656 O O . ASN A 1 105 ? 24.790 66.380 16.824 1.00 29.18 86 ASN A O 1
ATOM 661 N N . GLY A 1 106 ? 23.787 64.604 17.793 1.00 29.35 87 GLY A N 1
ATOM 662 C CA . GLY A 1 106 ? 25.019 63.891 18.088 1.00 28.94 87 GLY A CA 1
ATOM 663 C C . GLY A 1 106 ? 24.878 62.441 17.690 1.00 29.15 87 GLY A C 1
ATOM 664 O O . GLY A 1 106 ? 23.850 61.801 17.987 1.00 29.35 87 GLY A O 1
ATOM 665 N N . THR A 1 107 ? 25.891 61.915 17.017 1.00 27.06 88 THR A N 1
ATOM 666 C CA . THR A 1 107 ? 25.941 60.460 16.737 1.00 27.96 88 THR A CA 1
ATOM 667 C C . THR A 1 107 ? 27.261 59.838 17.259 1.00 26.90 88 THR A C 1
ATOM 668 O O . THR A 1 107 ? 28.340 60.340 17.004 1.00 30.16 88 THR A O 1
ATOM 672 N N . ILE A 1 108 ? 27.137 58.776 18.041 1.00 27.32 89 ILE A N 1
ATOM 673 C CA . ILE A 1 108 ? 28.271 57.968 18.446 1.00 27.35 89 ILE A CA 1
ATOM 674 C C . ILE A 1 108 ? 28.153 56.572 17.827 1.00 29.48 89 ILE A C 1
ATOM 675 O O . ILE A 1 108 ? 27.156 55.857 18.040 1.00 25.79 89 ILE A O 1
ATOM 680 N N . MET A 1 109 ? 29.190 56.188 17.077 1.00 27.57 90 MET A N 1
ATOM 681 C CA . MET A 1 109 ? 29.201 54.964 16.259 1.00 27.65 90 MET A CA 1
ATOM 682 C C . MET A 1 109 ? 30.377 54.041 16.584 1.00 27.03 90 MET A C 1
ATOM 683 O O . MET A 1 109 ? 31.520 54.478 16.544 1.00 27.68 90 MET A O 1
ATOM 688 N N . CYS A 1 110 ? 30.104 52.786 16.940 1.00 25.52 91 CYS A N 1
ATOM 689 C CA . CYS A 1 110 ? 31.181 51.778 17.096 1.00 27.06 91 CYS A CA 1
ATOM 690 C C . CYS A 1 110 ? 31.354 50.960 15.823 1.00 25.22 91 CYS A C 1
ATOM 691 O O . CYS A 1 110 ? 30.385 50.500 15.255 1.00 26.89 91 CYS A O 1
ATOM 694 N N . TYR A 1 111 ? 32.606 50.828 15.398 1.00 27.16 92 TYR A N 1
ATOM 695 C CA . TYR A 1 111 ? 33.027 50.230 14.122 1.00 27.21 92 TYR A CA 1
ATOM 696 C C . TYR A 1 111 ? 34.225 49.305 14.385 1.00 26.23 92 TYR A C 1
ATOM 697 O O . TYR A 1 111 ? 35.040 49.564 15.267 1.00 26.25 92 TYR A O 1
ATOM 706 N N . GLY A 1 112 ? 34.331 48.216 13.620 1.00 29.57 93 GLY A N 1
ATOM 707 C CA . GLY A 1 112 ? 35.431 47.253 13.812 1.00 29.08 93 GLY A CA 1
ATOM 708 C C . GLY A 1 112 ? 35.007 45.814 13.606 1.00 29.55 93 GLY A C 1
ATOM 709 O O . GLY A 1 112 ? 33.806 45.523 13.480 1.00 29.38 93 GLY A O 1
ATOM 710 N N . GLN A 1 113 ? 35.982 44.895 13.583 1.00 29.57 94 GLN A N 1
ATOM 711 C CA . GLN A 1 113 ? 35.680 43.524 13.233 1.00 26.48 94 GLN A CA 1
ATOM 712 C C . GLN A 1 113 ? 34.957 42.885 14.389 1.00 25.84 94 GLN A C 1
ATOM 713 O O . GLN A 1 113 ? 35.056 43.341 15.534 1.00 26.06 94 GLN A O 1
ATOM 719 N N . THR A 1 114 ? 34.197 41.840 14.069 1.00 27.43 95 THR A N 1
ATOM 720 C CA . THR A 1 114 ? 33.538 41.023 15.064 1.00 29.34 95 THR A CA 1
ATOM 721 C C . THR A 1 114 ? 34.568 40.502 16.060 1.00 30.52 95 THR A C 1
ATOM 722 O O . THR A 1 114 ? 35.610 39.989 15.670 1.00 30.08 95 THR A O 1
ATOM 726 N N . GLY A 1 115 ? 34.287 40.747 17.344 1.00 28.06 96 GLY A N 1
ATOM 727 C CA . GLY A 1 115 ? 35.123 40.360 18.439 1.00 27.87 96 GLY A CA 1
ATOM 728 C C . GLY A 1 115 ? 36.003 41.445 18.998 1.00 26.92 96 GLY A C 1
ATOM 729 O O . GLY A 1 115 ? 36.553 41.276 20.076 1.00 31.19 96 GLY A O 1
ATOM 730 N N . ALA A 1 116 ? 36.155 42.551 18.258 1.00 28.39 97 ALA A N 1
ATOM 731 C CA . ALA A 1 116 ? 37.051 43.639 18.646 1.00 25.94 97 ALA A CA 1
ATOM 732 C C . ALA A 1 116 ? 36.565 44.481 19.868 1.00 26.40 97 ALA A C 1
ATOM 733 O O . ALA A 1 116 ? 37.372 45.067 20.545 1.00 29.13 97 ALA A O 1
ATOM 735 N N . GLY A 1 117 ? 35.263 44.523 20.149 1.00 29.72 98 GLY A N 1
ATOM 736 C CA . GLY A 1 117 ? 34.733 45.257 21.340 1.00 24.49 98 GLY A CA 1
ATOM 737 C C . GLY A 1 117 ? 33.631 46.318 21.124 1.00 25.94 98 GLY A C 1
ATOM 738 O O . GLY A 1 117 ? 33.335 47.097 22.026 1.00 29.88 98 GLY A O 1
ATOM 739 N N . LYS A 1 118 ? 33.011 46.329 19.952 1.00 24.00 99 LYS A N 1
ATOM 740 C CA . LYS A 1 118 ? 31.885 47.235 19.640 1.00 22.46 99 LYS A CA 1
ATOM 741 C C . LYS A 1 118 ? 30.748 47.144 20.644 1.00 23.39 99 LYS A C 1
ATOM 742 O O . LYS A 1 118 ? 30.315 48.158 21.155 1.00 21.18 99 LYS A O 1
ATOM 748 N N . THR A 1 119 ? 30.273 45.941 20.943 1.00 25.22 100 THR A N 1
ATOM 749 C CA . THR A 1 119 ? 29.084 45.802 21.815 1.00 27.00 100 THR A CA 1
ATOM 750 C C . THR A 1 119 ? 29.464 46.042 23.260 1.00 29.35 100 THR A C 1
ATOM 751 O O . THR A 1 119 ? 28.693 46.641 23.990 1.00 30.47 100 THR A O 1
ATOM 755 N N . TYR A 1 120 ? 30.671 45.629 23.655 1.00 30.89 101 TYR A N 1
ATOM 756 C CA . TYR A 1 120 ? 31.178 45.899 24.994 1.00 30.92 101 TYR A CA 1
ATOM 757 C C . TYR A 1 120 ? 31.373 47.421 25.212 1.00 29.97 101 TYR A C 1
ATOM 758 O O . TYR A 1 120 ? 31.073 47.953 26.270 1.00 25.18 101 TYR A O 1
ATOM 767 N N . THR A 1 121 ? 31.852 48.119 24.192 1.00 31.38 102 THR A N 1
ATOM 768 C CA . THR A 1 121 ? 32.051 49.579 24.265 1.00 28.11 102 THR A CA 1
ATOM 769 C C . THR A 1 121 ? 30.684 50.314 24.324 1.00 27.51 102 THR A C 1
ATOM 770 O O . THR A 1 121 ? 30.468 51.215 25.158 1.00 24.74 102 THR A O 1
ATOM 774 N N . MET A 1 122 ? 29.746 49.888 23.492 1.00 24.98 103 MET A N 1
ATOM 775 C CA . MET A 1 122 ? 28.448 50.602 23.351 1.00 25.22 103 MET A CA 1
ATOM 776 C C . MET A 1 122 ? 27.419 50.191 24.434 1.00 27.39 103 MET A C 1
ATOM 777 O O . MET A 1 122 ? 26.814 51.060 25.085 1.00 26.66 103 MET A O 1
ATOM 782 N N . MET A 1 123 ? 27.229 48.888 24.625 1.00 28.20 104 MET A N 1
ATOM 783 C CA . MET A 1 123 ? 26.348 48.365 25.685 1.00 29.91 104 MET A CA 1
ATOM 784 C C . MET A 1 123 ? 27.127 48.139 26.982 1.00 34.82 104 MET A C 1
ATOM 785 O O . MET A 1 123 ? 26.695 48.542 28.047 1.00 32.84 104 MET A O 1
ATOM 790 N N . GLY A 1 124 ? 28.272 47.465 26.880 1.00 34.79 105 GLY A N 1
ATOM 791 C CA . GLY A 1 124 ? 28.998 46.996 28.056 1.00 34.02 105 GLY A CA 1
ATOM 792 C C . GLY A 1 124 ? 28.320 45.885 28.834 1.00 36.49 105 GLY A C 1
ATOM 793 O O . GLY A 1 124 ? 27.305 45.325 28.399 1.00 38.64 105 GLY A O 1
ATOM 794 N N . ALA A 1 125 ? 28.909 45.583 29.994 1.00 38.02 106 ALA A N 1
ATOM 795 C CA . ALA A 1 125 ? 28.405 44.595 30.951 1.00 38.13 106 ALA A CA 1
ATOM 796 C C . ALA A 1 125 ? 26.991 44.938 31.412 1.00 41.69 106 ALA A C 1
ATOM 797 O O . ALA A 1 125 ? 26.722 46.036 31.899 1.00 43.89 106 ALA A O 1
ATOM 799 N N . THR A 1 126 ? 26.093 43.988 31.223 1.00 44.31 107 THR A N 1
ATOM 800 C CA . THR A 1 126 ? 24.698 44.156 31.537 1.00 46.60 107 THR A CA 1
ATOM 801 C C . THR A 1 126 ? 24.417 43.762 32.990 1.00 45.39 107 THR A C 1
ATOM 802 O O . THR A 1 126 ? 23.270 43.866 33.435 1.00 47.53 107 THR A O 1
ATOM 806 N N . GLU A 1 127 ? 25.461 43.348 33.729 1.00 45.76 108 GLU A N 1
ATOM 807 C CA . GLU A 1 127 ? 25.317 42.845 35.105 1.00 48.30 108 GLU A CA 1
ATOM 808 C C . GLU A 1 127 ? 26.363 43.348 36.145 1.00 48.64 108 GLU A C 1
ATOM 809 O O . GLU A 1 127 ? 26.568 42.711 37.184 1.00 49.41 108 GLU A O 1
ATOM 813 N N . ASN A 1 128 ? 26.996 44.488 35.871 1.00 48.05 109 ASN A N 1
ATOM 814 C CA . ASN A 1 128 ? 27.652 45.274 36.909 1.00 46.35 109 ASN A CA 1
ATOM 815 C C . ASN A 1 128 ? 27.900 46.711 36.462 1.00 44.62 109 ASN A C 1
ATOM 816 O O . ASN A 1 128 ? 28.494 46.954 35.408 1.00 44.66 109 ASN A O 1
ATOM 821 N N . TYR A 1 129 ? 27.431 47.650 37.288 1.00 39.33 110 TYR A N 1
ATOM 822 C CA . TYR A 1 129 ? 27.480 49.101 37.024 1.00 37.01 110 TYR A CA 1
ATOM 823 C C . TYR A 1 129 ? 28.782 49.605 36.405 1.00 36.99 110 TYR A C 1
ATOM 824 O O . TYR A 1 129 ? 28.739 50.226 35.356 1.00 33.88 110 TYR A O 1
ATOM 833 N N . LYS A 1 130 ? 29.925 49.297 37.040 1.00 35.87 111 LYS A N 1
ATOM 834 C CA . LYS A 1 130 ? 31.244 49.854 36.662 1.00 36.16 111 LYS A CA 1
ATOM 835 C C . LYS A 1 130 ? 31.626 49.641 35.194 1.00 32.82 111 LYS A C 1
ATOM 836 O O . LYS A 1 130 ? 32.310 50.474 34.574 1.00 33.69 111 LYS A O 1
ATOM 839 N N . HIS A 1 131 ? 31.195 48.508 34.656 1.00 34.55 112 HIS A N 1
ATOM 840 C CA . HIS A 1 131 ? 31.569 48.076 33.325 1.00 36.63 112 HIS A CA 1
ATOM 841 C C . HIS A 1 131 ? 30.476 48.309 32.300 1.00 33.31 112 HIS A C 1
ATOM 842 O O . HIS A 1 131 ? 30.583 47.821 31.186 1.00 31.14 112 HIS A O 1
ATOM 849 N N . ARG A 1 132 ? 29.453 49.106 32.653 1.00 33.79 113 ARG A N 1
ATOM 850 C CA . ARG A 1 132 ? 28.376 49.442 31.699 1.00 32.61 113 ARG A CA 1
ATOM 851 C C . ARG A 1 132 ? 28.952 50.366 30.624 1.00 31.39 113 ARG A C 1
ATOM 852 O O . ARG A 1 132 ? 29.924 51.087 30.866 1.00 32.62 113 ARG A O 1
ATOM 860 N N . GLY A 1 133 ? 28.386 50.317 29.422 1.00 28.66 114 GLY A N 1
ATOM 861 C CA . GLY A 1 133 ? 28.929 51.080 28.313 1.00 28.53 114 GLY A CA 1
ATOM 862 C C . GLY A 1 133 ? 28.324 52.456 28.073 1.00 28.25 114 GLY A C 1
ATOM 863 O O . GLY A 1 133 ? 27.628 53.046 28.942 1.00 28.10 114 GLY A O 1
ATOM 864 N N . ILE A 1 134 ? 28.599 52.948 26.873 1.00 24.17 115 ILE A N 1
ATOM 865 C CA . ILE A 1 134 ? 28.275 54.277 26.431 1.00 24.85 115 ILE A CA 1
ATOM 866 C C . ILE A 1 134 ? 26.775 54.583 26.467 1.00 27.97 115 ILE A C 1
ATOM 867 O O . ILE A 1 134 ? 26.366 55.636 26.995 1.00 26.94 115 ILE A O 1
ATOM 872 N N . LEU A 1 135 ? 25.980 53.648 25.946 1.00 24.44 116 LEU A N 1
ATOM 873 C CA . LEU A 1 135 ? 24.553 53.850 25.748 1.00 27.39 116 LEU A CA 1
ATOM 874 C C . LEU A 1 135 ? 23.836 54.116 27.083 1.00 26.29 116 LEU A C 1
ATOM 875 O O . LEU A 1 135 ? 23.230 55.172 27.216 1.00 26.53 116 LEU A O 1
ATOM 880 N N . PRO A 1 136 ? 23.955 53.204 28.087 1.00 29.45 117 PRO A N 1
ATOM 881 C CA . PRO A 1 136 ? 23.391 53.471 29.425 1.00 30.73 117 PRO A CA 1
ATOM 882 C C . PRO A 1 136 ? 23.913 54.707 30.168 1.00 28.28 117 PRO A C 1
ATOM 883 O O . PRO A 1 136 ? 23.141 55.357 30.888 1.00 25.92 117 PRO A O 1
ATOM 887 N N . ARG A 1 137 ? 25.193 55.012 30.003 1.00 25.72 118 ARG A N 1
ATOM 888 C CA . ARG A 1 137 ? 25.775 56.240 30.549 1.00 23.85 118 ARG A CA 1
ATOM 889 C C . ARG A 1 137 ? 25.179 57.489 29.889 1.00 24.79 118 ARG A C 1
ATOM 890 O O . ARG A 1 137 ? 24.976 58.508 30.547 1.00 25.33 118 ARG A O 1
ATOM 898 N N . ALA A 1 138 ? 24.876 57.399 28.599 1.00 24.83 119 ALA A N 1
ATOM 899 C CA . ALA A 1 138 ? 24.231 58.494 27.869 1.00 24.98 119 ALA A CA 1
ATOM 900 C C . ALA A 1 138 ? 22.847 58.789 28.422 1.00 26.05 119 ALA A C 1
ATOM 901 O O . ALA A 1 138 ? 22.510 59.958 28.681 1.00 25.88 119 ALA A O 1
ATOM 903 N N . LEU A 1 139 ? 22.058 57.732 28.625 1.00 23.49 120 LEU A N 1
ATOM 904 C CA . LEU A 1 139 ? 20.725 57.862 29.225 1.00 25.81 120 LEU A CA 1
ATOM 905 C C . LEU A 1 139 ? 20.803 58.429 30.636 1.00 26.37 120 LEU A C 1
ATOM 906 O O . LEU A 1 139 ? 19.997 59.248 31.036 1.00 22.62 120 LEU A O 1
ATOM 911 N N . GLN A 1 140 ? 21.817 58.007 31.365 1.00 27.55 121 GLN A N 1
ATOM 912 C CA . GLN A 1 140 ? 22.033 58.479 32.724 1.00 29.21 121 GLN A CA 1
ATOM 913 C C . GLN A 1 140 ? 22.412 59.959 32.765 1.00 26.77 121 GLN A C 1
ATOM 914 O O . GLN A 1 140 ? 21.880 60.712 33.592 1.00 29.52 121 GLN A O 1
ATOM 920 N N . GLN A 1 141 ? 23.325 60.366 31.880 1.00 26.09 122 GLN A N 1
ATOM 921 C CA . GLN A 1 141 ? 23.733 61.747 31.725 1.00 26.95 122 GLN A CA 1
ATOM 922 C C . GLN A 1 141 ? 22.604 62.690 31.290 1.00 26.56 122 GLN A C 1
ATOM 923 O O . GLN A 1 141 ? 22.450 63.782 31.844 1.00 21.14 122 GLN A O 1
ATOM 929 N N . VAL A 1 142 ? 21.842 62.301 30.281 1.00 27.53 123 VAL A N 1
ATOM 930 C CA . VAL A 1 142 ? 20.632 63.079 29.896 1.00 24.85 123 VAL A CA 1
ATOM 931 C C . VAL A 1 142 ? 19.735 63.452 31.100 1.00 26.06 123 VAL A C 1
ATOM 932 O O . VAL A 1 142 ? 19.455 64.602 31.310 1.00 27.51 123 VAL A O 1
ATOM 936 N N . PHE A 1 143 ? 19.314 62.459 31.878 1.00 29.44 124 PHE A N 1
ATOM 937 C CA . PHE A 1 143 ? 18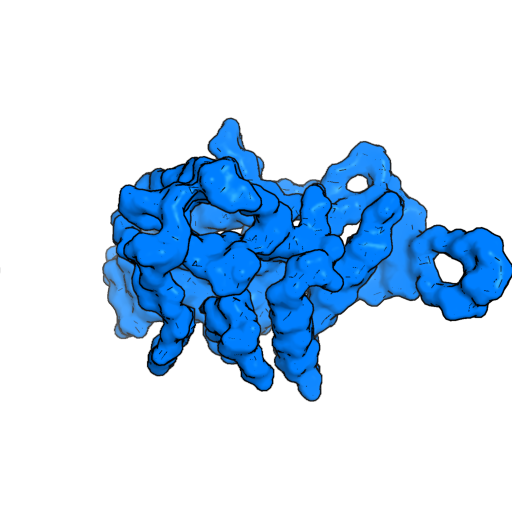.423 62.687 33.001 1.00 30.81 124 PHE A CA 1
ATOM 938 C C . PHE A 1 143 ? 19.065 63.410 34.182 1.00 31.96 124 PHE A C 1
ATOM 939 O O . PHE A 1 143 ? 18.377 64.083 34.943 1.00 31.06 124 PHE A O 1
ATOM 947 N N . ARG A 1 144 ? 20.370 63.266 34.314 1.00 33.37 125 ARG A N 1
ATOM 948 C CA . ARG A 1 144 ? 21.151 63.979 35.313 1.00 34.66 125 ARG A CA 1
ATOM 949 C C . ARG A 1 144 ? 21.159 65.457 34.934 1.00 34.02 125 ARG A C 1
ATOM 950 O O . ARG A 1 144 ? 20.799 66.329 35.731 1.00 32.13 125 ARG A O 1
ATOM 954 N N . MET A 1 145 ? 21.537 65.724 33.686 1.00 34.63 126 MET A N 1
ATOM 955 C CA . MET A 1 145 ? 21.530 67.074 33.130 1.00 34.58 126 MET A CA 1
ATOM 956 C C . MET A 1 145 ? 20.185 67.791 33.252 1.00 36.23 126 MET A C 1
ATOM 957 O O . MET A 1 145 ? 20.165 68.992 33.522 1.00 36.01 126 MET A O 1
ATOM 962 N N . ILE A 1 146 ? 19.074 67.065 33.069 1.00 37.25 127 ILE A N 1
ATOM 963 C CA . ILE A 1 146 ? 17.715 67.624 33.238 1.00 36.85 127 ILE A CA 1
ATOM 964 C C . ILE A 1 146 ? 17.489 68.183 34.652 1.00 37.95 127 ILE A C 1
ATOM 965 O O . ILE A 1 146 ? 16.713 69.109 34.839 1.00 38.07 127 ILE A O 1
ATOM 970 N N . GLU A 1 147 ? 18.173 67.615 35.635 1.00 40.72 128 GLU A N 1
ATOM 971 C CA . GLU A 1 147 ? 18.106 68.098 37.002 1.00 40.01 128 GLU A CA 1
ATOM 972 C C . GLU A 1 147 ? 18.851 69.415 37.202 1.00 38.41 128 GLU A C 1
ATOM 973 O O . GLU A 1 147 ? 18.501 70.185 38.090 1.00 36.35 128 GLU A O 1
ATOM 979 N N . GLU A 1 148 ? 19.876 69.672 36.397 1.00 33.09 129 GLU A N 1
ATOM 980 C CA . GLU A 1 148 ? 20.629 70.908 36.492 1.00 36.78 129 GLU A CA 1
ATOM 981 C C . GLU A 1 148 ? 19.945 72.058 35.759 1.00 34.68 129 GLU A C 1
ATOM 982 O O . GLU A 1 148 ? 20.495 73.156 35.678 1.00 34.31 129 GLU A O 1
ATOM 988 N N . ARG A 1 149 ? 18.767 71.800 35.206 1.00 31.65 130 ARG A N 1
ATOM 989 C CA A ARG A 1 149 ? 18.071 72.782 34.380 0.50 33.07 130 ARG A CA 1
ATOM 990 C CA B ARG A 1 149 ? 18.074 72.771 34.397 0.50 32.37 130 ARG A CA 1
ATOM 991 C C . ARG A 1 149 ? 16.646 72.860 34.887 1.00 29.66 130 ARG A C 1
ATOM 992 O O . ARG A 1 149 ? 15.721 72.599 34.142 1.00 28.46 130 ARG A O 1
ATOM 1007 N N . PRO A 1 150 ? 16.471 73.238 36.154 1.00 28.92 131 PRO A N 1
ATOM 1008 C CA . PRO A 1 150 ? 15.144 73.172 36.780 1.00 31.78 131 PRO A CA 1
ATOM 1009 C C . PRO A 1 150 ? 14.089 74.104 36.159 1.00 29.47 131 PRO A C 1
ATOM 1010 O O . PRO A 1 150 ? 12.901 73.844 36.323 1.00 35.80 131 PRO A O 1
ATOM 1014 N N . THR A 1 151 ? 14.491 75.148 35.441 1.00 29.03 132 THR A N 1
ATOM 1015 C CA . THR A 1 151 ? 13.468 76.028 34.839 1.00 34.22 132 THR A CA 1
ATOM 1016 C C . THR A 1 151 ? 13.052 75.578 33.414 1.00 35.27 132 THR A C 1
ATOM 1017 O O . THR A 1 151 ? 12.200 76.209 32.780 1.00 35.77 132 THR A O 1
ATOM 1021 N N . HIS A 1 152 ? 13.642 74.486 32.937 1.00 36.90 133 HIS A N 1
ATOM 1022 C CA . HIS A 1 152 ? 13.379 73.970 31.585 1.00 36.83 133 HIS A CA 1
ATOM 1023 C C . HIS A 1 152 ? 12.498 72.754 31.652 1.00 32.98 133 HIS A C 1
ATOM 1024 O O . HIS A 1 152 ? 12.652 71.921 32.538 1.00 30.76 133 HIS A O 1
ATOM 1031 N N . ALA A 1 153 ? 11.521 72.673 30.754 1.00 33.61 134 ALA A N 1
ATOM 1032 C CA . ALA A 1 153 ? 10.660 71.512 30.680 1.00 33.36 134 ALA A CA 1
ATOM 1033 C C . ALA A 1 153 ? 11.333 70.640 29.624 1.00 29.85 134 ALA A C 1
ATOM 1034 O O . ALA A 1 153 ? 11.356 71.008 28.444 1.00 27.30 134 ALA A O 1
ATOM 1036 N N . ILE A 1 154 ? 11.989 69.565 30.066 1.00 32.03 135 ILE A N 1
ATOM 1037 C CA . ILE A 1 154 ? 12.759 68.687 29.138 1.00 27.41 135 ILE A CA 1
ATOM 1038 C C . ILE A 1 154 ? 12.081 67.329 29.054 1.00 24.62 135 ILE A C 1
ATOM 1039 O O . ILE A 1 154 ? 11.816 66.709 30.088 1.00 28.80 135 ILE A O 1
ATOM 1044 N N . THR A 1 155 ? 11.756 66.910 27.809 1.00 24.40 136 THR A N 1
ATOM 1045 C CA . THR A 1 155 ? 11.016 65.670 27.539 1.00 22.83 136 THR A CA 1
ATOM 1046 C C . THR A 1 155 ? 11.898 64.688 26.716 1.00 20.88 136 THR A C 1
ATOM 1047 O O . THR A 1 155 ? 12.522 65.073 25.733 1.00 22.39 136 THR A O 1
ATOM 1051 N N . VAL A 1 156 ? 11.969 63.454 27.170 1.00 23.34 137 VAL A N 1
ATOM 1052 C CA . VAL A 1 156 ? 12.832 62.449 26.570 1.00 21.51 137 VAL A CA 1
ATOM 1053 C C . VAL A 1 156 ? 12.031 61.304 25.953 1.00 21.75 137 VAL A C 1
ATOM 1054 O O . VAL A 1 156 ? 11.141 60.738 26.586 1.00 19.96 137 VAL A O 1
ATOM 1058 N N . ARG A 1 157 ? 12.391 60.947 24.720 1.00 22.20 138 ARG A N 1
ATOM 1059 C CA . ARG A 1 157 ? 11.783 59.843 24.018 1.00 23.61 138 ARG A CA 1
ATOM 1060 C C . ARG A 1 157 ? 12.854 58.972 23.438 1.00 21.39 138 ARG A C 1
ATOM 1061 O O . ARG A 1 157 ? 13.960 59.443 23.154 1.00 17.55 138 ARG A O 1
ATOM 1069 N N . VAL A 1 158 ? 12.529 57.691 23.283 1.00 23.94 139 VAL A N 1
ATOM 1070 C CA . VAL A 1 158 ? 13.500 56.723 22.723 1.00 20.18 139 VAL A CA 1
ATOM 1071 C C . VAL A 1 158 ? 12.916 55.829 21.631 1.00 21.75 139 VAL A C 1
ATOM 1072 O O . VAL A 1 158 ? 11.703 55.526 21.613 1.00 18.56 139 VAL A O 1
ATOM 1076 N N . SER A 1 159 ? 13.797 55.402 20.737 1.00 21.26 140 SER A N 1
ATOM 1077 C CA . SER A 1 159 ? 13.528 54.328 19.769 1.00 22.81 140 SER A CA 1
ATOM 1078 C C . SER A 1 159 ? 14.745 53.404 19.631 1.00 21.35 140 SER A C 1
ATOM 1079 O O . SER A 1 159 ? 15.862 53.745 20.026 1.00 23.14 140 SER A O 1
ATOM 1082 N N . TYR A 1 160 ? 14.508 52.202 19.124 1.00 22.64 141 TYR A N 1
ATOM 1083 C CA . TYR A 1 160 ? 15.572 51.202 19.018 1.00 22.12 141 TYR A CA 1
ATOM 1084 C C . TYR A 1 160 ? 15.324 50.346 17.799 1.00 22.26 141 TYR A C 1
ATOM 1085 O O . TYR A 1 160 ? 14.376 49.596 17.741 1.00 20.18 141 TYR A O 1
ATOM 1094 N N . LEU A 1 161 ? 16.228 50.468 16.844 1.00 21.47 142 LEU A N 1
ATOM 1095 C CA . LEU A 1 161 ? 16.065 49.948 15.500 1.00 23.14 142 LEU A CA 1
ATOM 1096 C C . LEU A 1 161 ? 17.209 49.015 15.197 1.00 21.79 142 LEU A C 1
ATOM 1097 O O . LEU A 1 161 ? 18.337 49.313 15.535 1.00 21.88 142 LEU A O 1
ATOM 1102 N N . GLU A 1 162 ? 16.896 47.855 14.622 1.00 22.27 143 GLU A N 1
ATOM 1103 C CA . GLU A 1 162 ? 17.924 46.997 14.004 1.00 25.22 143 GLU A CA 1
ATOM 1104 C C . GLU A 1 162 ? 17.754 47.003 12.493 1.00 24.47 143 GLU A C 1
ATOM 1105 O O . GLU A 1 162 ? 16.627 46.881 11.987 1.00 25.85 143 GLU A O 1
ATOM 1111 N N . ILE A 1 163 ? 18.888 47.147 11.792 1.00 25.63 144 ILE A N 1
ATOM 1112 C CA . ILE A 1 163 ? 18.988 47.061 10.342 1.00 25.06 144 ILE A CA 1
ATOM 1113 C C . ILE A 1 163 ? 19.721 45.774 10.039 1.00 26.97 144 ILE A C 1
ATOM 1114 O O . ILE A 1 163 ? 20.797 45.560 10.525 1.00 25.22 144 ILE A O 1
ATOM 1119 N N . TYR A 1 164 ? 19.094 44.892 9.253 1.00 29.90 145 TYR A N 1
ATOM 1120 C CA . TYR A 1 164 ? 19.712 43.599 8.908 1.00 29.23 145 TYR A CA 1
ATOM 1121 C C . TYR A 1 164 ? 19.382 43.251 7.502 1.00 26.09 145 TYR A C 1
ATOM 1122 O O . TYR A 1 164 ? 18.237 43.114 7.148 1.00 24.89 145 TYR A O 1
ATOM 1131 N N . ASN A 1 165 ? 20.372 43.169 6.735 1.00 25.23 146 ASN A N 1
ATOM 1132 C CA . ASN A 1 165 ? 20.246 42.769 5.344 1.00 25.74 146 ASN A CA 1
ATOM 1133 C C . ASN A 1 165 ? 19.210 43.616 4.561 1.00 27.94 146 ASN A C 1
ATOM 1134 O O . ASN A 1 165 ? 18.306 43.084 3.808 1.00 32.84 146 ASN A O 1
ATOM 1139 N N . GLU A 1 166 ? 19.338 44.903 4.654 1.00 30.49 147 GLU A N 1
ATOM 1140 C CA . GLU A 1 166 ? 18.438 45.889 4.037 1.00 30.79 147 GLU A CA 1
ATOM 1141 C C . GLU A 1 166 ? 16.989 45.878 4.562 1.00 27.46 147 GLU A C 1
ATOM 1142 O O . GLU A 1 166 ? 16.136 46.492 3.973 1.00 32.00 147 GLU A O 1
ATOM 1148 N N . SER A 1 167 ? 16.728 45.203 5.677 1.00 31.65 148 SER A N 1
ATOM 1149 C CA . SER A 1 167 ? 15.398 45.258 6.312 1.00 33.35 148 SER A CA 1
ATOM 1150 C C . SER A 1 167 ? 15.463 45.996 7.655 1.00 29.28 148 SER A C 1
ATOM 1151 O O . SER A 1 167 ? 16.485 45.967 8.337 1.00 27.86 148 SER A O 1
ATOM 1154 N N . LEU A 1 168 ? 14.364 46.665 8.001 1.00 29.04 149 LEU A N 1
ATOM 1155 C CA . LEU A 1 168 ? 14.268 47.417 9.240 1.00 28.29 149 LEU A CA 1
ATOM 1156 C C . LEU A 1 168 ? 13.411 46.657 10.259 1.00 28.10 149 LEU A C 1
ATOM 1157 O O . LEU A 1 168 ? 12.334 46.163 9.932 1.00 27.71 149 LEU A O 1
ATOM 1162 N N . PHE A 1 169 ? 13.913 46.568 11.485 1.00 25.60 150 PHE A N 1
ATOM 1163 C CA . PHE A 1 169 ? 13.222 45.914 12.606 1.00 24.30 150 PHE A CA 1
ATOM 1164 C C . PHE A 1 169 ? 13.132 46.835 13.824 1.00 24.22 150 PHE A C 1
ATOM 1165 O O . PHE A 1 169 ? 14.098 47.519 14.179 1.00 19.75 150 PHE A O 1
ATOM 1173 N N . ASP A 1 170 ? 11.972 46.821 14.474 1.00 19.11 151 ASP A N 1
ATOM 1174 C CA . ASP A 1 170 ? 11.728 47.617 15.662 1.00 19.05 151 ASP A CA 1
ATOM 1175 C C . ASP A 1 170 ? 11.936 46.705 16.872 1.00 19.77 151 ASP A C 1
ATOM 1176 O O . ASP A 1 170 ? 11.115 45.826 17.148 1.00 21.62 151 ASP A O 1
ATOM 1181 N N . LEU A 1 171 ? 13.012 46.944 17.622 1.00 18.31 152 LEU A N 1
ATOM 1182 C CA . LEU A 1 171 ? 13.308 46.164 18.808 1.00 20.83 152 LEU A CA 1
ATOM 1183 C C . LEU A 1 171 ? 12.359 46.392 19.996 1.00 20.22 152 LEU A C 1
ATOM 1184 O O . LEU A 1 171 ? 12.374 45.603 20.953 1.00 18.06 152 LEU A O 1
ATOM 1189 N N . LEU A 1 172 ? 11.525 47.433 19.916 1.00 22.74 153 LEU A N 1
ATOM 1190 C CA . LEU A 1 172 ? 10.500 47.722 20.938 1.00 20.15 153 LEU A CA 1
ATOM 1191 C C . LEU A 1 172 ? 9.058 47.612 20.420 1.00 20.61 153 LEU A C 1
ATOM 1192 O O . LEU A 1 172 ? 8.121 48.146 21.001 1.00 19.36 153 LEU A O 1
ATOM 1197 N N . SER A 1 173 ? 8.867 46.895 19.343 1.00 22.93 154 SER A N 1
ATOM 1198 C CA . SER A 1 173 ? 7.532 46.740 18.821 1.00 20.84 154 SER A CA 1
ATOM 1199 C C . SER A 1 173 ? 6.681 45.790 19.650 1.00 21.78 154 SER A C 1
ATOM 1200 O O . SER A 1 173 ? 7.177 45.085 20.550 1.00 18.67 154 SER A O 1
ATOM 1203 N N . THR A 1 174 ? 5.395 45.764 19.314 1.00 20.23 155 THR A N 1
ATOM 1204 C CA . THR A 1 174 ? 4.396 44.990 20.074 1.00 26.20 155 THR A CA 1
ATOM 1205 C C . THR A 1 174 ? 4.510 43.459 19.819 1.00 23.90 155 THR A C 1
ATOM 1206 O O . THR A 1 174 ? 4.028 42.675 20.635 1.00 28.26 155 THR A O 1
ATOM 1210 N N . LEU A 1 175 ? 5.173 43.072 18.727 1.00 22.17 156 LEU A N 1
ATOM 1211 C CA . LEU A 1 175 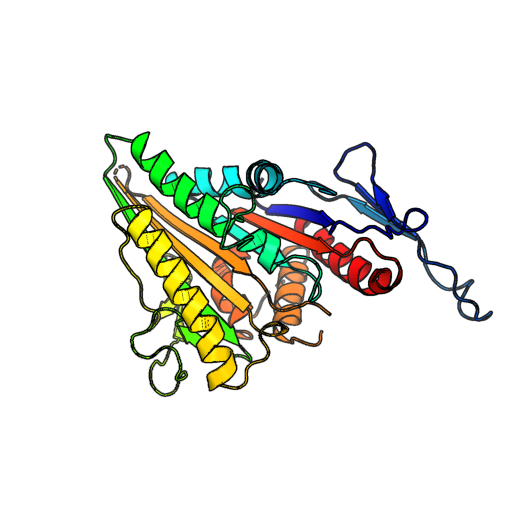? 5.485 41.655 18.359 1.00 22.86 156 LEU A CA 1
ATOM 1212 C C . LEU A 1 175 ? 6.882 41.607 17.727 1.00 23.06 156 LEU A C 1
ATOM 1213 O O . LEU A 1 175 ? 7.064 41.373 16.533 1.00 24.09 156 LEU A O 1
ATOM 1218 N N . PRO A 1 176 ? 7.915 41.788 18.549 1.00 24.64 157 PRO A N 1
ATOM 1219 C CA . PRO A 1 176 ? 9.235 42.139 18.025 1.00 26.94 157 PRO A CA 1
ATOM 1220 C C . PRO A 1 176 ? 10.053 40.952 17.482 1.00 25.96 157 PRO A C 1
ATOM 1221 O O . PRO A 1 176 ? 11.161 41.126 16.974 1.00 29.64 157 PRO A O 1
ATOM 1225 N N . TYR A 1 177 ? 9.474 39.762 17.523 1.00 26.68 158 TYR A N 1
ATOM 1226 C CA . TYR A 1 177 ? 10.147 38.568 16.992 1.00 26.17 158 TYR A CA 1
ATOM 1227 C C . TYR A 1 177 ? 9.605 38.111 15.635 1.00 30.57 158 TYR A C 1
ATOM 1228 O O . TYR A 1 177 ? 9.976 37.053 15.111 1.00 29.51 158 TYR A O 1
ATOM 1237 N N . VAL A 1 178 ? 8.776 38.964 15.051 1.00 33.09 159 VAL A N 1
ATOM 1238 C CA . VAL A 1 178 ? 8.331 38.838 13.663 1.00 36.21 159 VAL A CA 1
ATOM 1239 C C . VAL A 1 178 ? 8.728 40.111 12.873 1.00 40.43 159 VAL A C 1
ATOM 1240 O O . VAL A 1 178 ? 8.756 41.237 13.420 1.00 42.80 159 VAL A O 1
ATOM 1244 N N . GLY A 1 179 ? 8.956 39.926 11.571 1.00 42.46 160 GLY A N 1
ATOM 1245 C CA . GLY A 1 179 ? 9.556 40.951 10.721 1.00 43.72 160 GLY A CA 1
ATOM 1246 C C . GLY A 1 179 ? 8.733 42.105 10.159 1.00 42.96 160 GLY A C 1
ATOM 1247 O O . GLY A 1 179 ? 7.628 42.402 10.637 1.00 43.02 160 GLY A O 1
ATOM 1248 N N . PRO A 1 180 ? 9.308 42.810 9.167 1.00 43.87 161 PRO A N 1
ATOM 1249 C CA . PRO A 1 180 ? 8.687 43.845 8.308 1.00 42.67 161 PRO A CA 1
ATOM 1250 C C . PRO A 1 180 ? 7.321 43.547 7.693 1.00 41.54 161 PRO A C 1
ATOM 1251 O O . PRO A 1 180 ? 6.611 44.486 7.312 1.00 42.15 161 PRO A O 1
ATOM 1255 N N . SER A 1 181 ? 6.965 42.270 7.545 1.00 40.51 162 SER A N 1
ATOM 1256 C CA . SER A 1 181 ? 5.624 41.912 7.030 1.00 36.87 162 SER A CA 1
ATOM 1257 C C . SER A 1 181 ? 4.505 42.487 7.937 1.00 32.67 162 SER A C 1
ATOM 1258 O O . SER A 1 181 ? 3.537 43.007 7.450 1.00 32.49 162 SER A O 1
ATOM 1261 N N . VAL A 1 182 ? 4.696 42.434 9.255 1.00 31.68 163 VAL A N 1
ATOM 1262 C CA A VAL A 1 182 ? 3.687 42.916 10.220 0.50 35.15 163 VAL A CA 1
ATOM 1263 C CA B VAL A 1 182 ? 3.721 42.910 10.223 0.50 34.42 163 VAL A CA 1
ATOM 1264 C C . VAL A 1 182 ? 3.863 44.390 10.624 1.00 36.66 163 VAL A C 1
ATOM 1265 O O . VAL A 1 182 ? 2.866 45.109 10.824 1.00 37.52 163 VAL A O 1
ATOM 1272 N N . THR A 1 183 ? 5.123 44.816 10.725 1.00 38.70 164 THR A N 1
ATOM 1273 C CA . THR A 1 183 ? 5.556 46.139 11.213 1.00 40.83 164 THR A CA 1
ATOM 1274 C C . THR A 1 183 ? 6.335 46.846 10.106 1.00 39.61 164 THR A C 1
ATOM 1275 O O . THR A 1 183 ? 7.560 46.973 10.201 1.00 41.50 164 THR 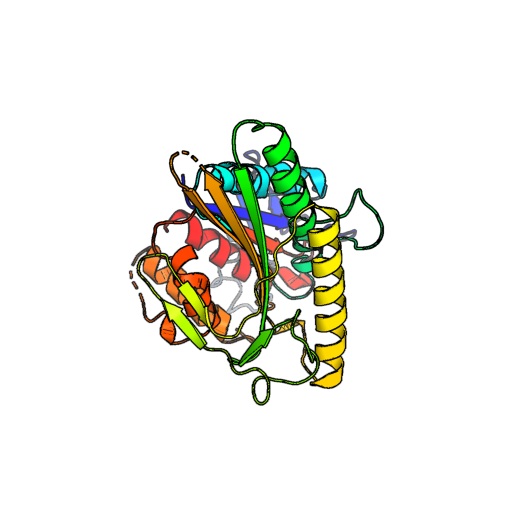A O 1
ATOM 1279 N N . PRO A 1 184 ? 5.656 47.226 9.003 1.00 38.57 165 PRO A N 1
ATOM 1280 C CA . PRO A 1 184 ? 6.420 47.824 7.901 1.00 36.49 165 PRO A CA 1
ATOM 1281 C C . PRO A 1 184 ? 6.947 49.220 8.277 1.00 32.18 165 PRO A C 1
ATOM 1282 O O . PRO A 1 184 ? 6.232 50.033 8.879 1.00 27.56 165 PRO A O 1
ATOM 1286 N N . MET A 1 185 ? 8.214 49.462 7.958 1.00 29.39 166 MET A N 1
ATOM 1287 C CA . MET A 1 185 ? 8.860 50.729 8.268 1.00 26.26 166 MET A CA 1
ATOM 1288 C C . MET A 1 185 ? 9.578 51.285 7.044 1.00 29.18 166 MET A C 1
ATOM 1289 O O . MET A 1 185 ? 10.105 50.512 6.243 1.00 27.28 166 MET A O 1
ATOM 1294 N N . THR A 1 186 ? 9.629 52.612 6.956 1.00 27.36 167 THR A N 1
ATOM 1295 C CA . THR A 1 186 ? 10.123 53.368 5.809 1.00 27.57 167 THR A CA 1
ATOM 1296 C C . THR A 1 186 ? 10.865 54.560 6.333 1.00 27.37 167 THR A C 1
ATOM 1297 O O . THR A 1 186 ? 10.338 55.321 7.187 1.00 32.21 167 THR A O 1
ATOM 1301 N N . ILE A 1 187 ? 12.104 54.725 5.882 1.00 24.02 168 ILE A N 1
ATOM 1302 C CA . ILE A 1 187 ? 12.894 55.879 6.257 1.00 24.85 168 ILE A CA 1
ATOM 1303 C C . ILE A 1 187 ? 12.357 57.096 5.505 1.00 24.60 168 ILE A C 1
ATOM 1304 O O . ILE A 1 187 ? 12.179 57.046 4.299 1.00 27.62 168 ILE A O 1
ATOM 1309 N N . VAL A 1 188 ? 12.074 58.169 6.233 1.00 26.63 169 VAL A N 1
ATOM 1310 C CA . VAL A 1 188 ? 11.545 59.415 5.620 1.00 29.67 169 VAL A CA 1
ATOM 1311 C C . VAL A 1 188 ? 12.347 60.638 6.053 1.00 30.77 169 VAL A C 1
ATOM 1312 O O . VAL A 1 188 ? 13.121 60.604 7.011 1.00 28.20 169 VAL A O 1
ATOM 1316 N N . GLU A 1 189 ? 12.158 61.723 5.317 1.00 34.34 170 GLU A N 1
ATOM 1317 C CA . GLU A 1 189 ? 12.919 62.924 5.534 1.00 35.55 170 GLU A CA 1
ATOM 1318 C C . GLU A 1 189 ? 12.003 64.134 5.547 1.00 32.50 170 GLU A C 1
ATOM 1319 O O . GLU A 1 189 ? 10.999 64.215 4.809 1.00 32.81 170 GLU A O 1
ATOM 1325 N N . ASN A 1 190 ? 12.302 65.067 6.420 1.00 33.22 171 ASN A N 1
ATOM 1326 C CA . ASN A 1 190 ? 11.561 66.321 6.414 1.00 34.00 171 ASN A CA 1
ATOM 1327 C C . ASN A 1 190 ? 12.499 67.453 6.794 1.00 36.17 171 ASN A C 1
ATOM 1328 O O . ASN A 1 190 ? 13.687 67.206 7.031 1.00 33.28 171 ASN A O 1
ATOM 1333 N N . PRO A 1 191 ? 11.989 68.701 6.856 1.00 40.14 172 PRO A N 1
ATOM 1334 C CA . PRO A 1 191 ? 12.871 69.830 7.220 1.00 40.17 172 PRO A CA 1
ATOM 1335 C C . PRO A 1 191 ? 13.657 69.656 8.516 1.00 39.51 172 PRO A C 1
ATOM 1336 O O . PRO A 1 191 ? 14.647 70.338 8.707 1.00 41.69 172 PRO A O 1
ATOM 1340 N N . GLN A 1 192 ? 13.227 68.731 9.373 1.00 39.05 173 GLN A N 1
ATOM 1341 C CA . GLN A 1 192 ? 13.865 68.465 10.684 1.00 38.23 173 GLN A CA 1
ATOM 1342 C C . GLN A 1 192 ? 14.873 67.326 10.712 1.00 37.08 173 GLN A C 1
ATOM 1343 O O . GLN A 1 192 ? 15.545 67.109 11.734 1.00 38.73 173 GLN A O 1
ATOM 1349 N N . GLY A 1 193 ? 14.961 66.578 9.615 1.00 36.21 174 GLY A N 1
ATOM 1350 C CA . GLY A 1 193 ? 15.872 65.460 9.532 1.00 35.93 174 GLY A CA 1
ATOM 1351 C C . GLY A 1 193 ? 15.232 64.176 9.027 1.00 35.01 174 GLY A C 1
ATOM 1352 O O . GLY A 1 193 ? 14.172 64.181 8.401 1.00 32.48 174 GLY A O 1
ATOM 1353 N N . VAL A 1 194 ? 15.914 63.073 9.316 1.00 33.66 175 VAL A N 1
ATOM 1354 C CA . VAL A 1 194 ? 15.529 61.750 8.864 1.00 32.63 175 VAL A CA 1
ATOM 1355 C C . VAL A 1 194 ? 14.929 60.953 10.029 1.00 30.92 175 VAL A C 1
ATOM 1356 O O . VAL A 1 194 ? 15.518 60.846 11.097 1.00 30.70 175 VAL A O 1
ATOM 1360 N N . PHE A 1 195 ? 13.735 60.424 9.808 1.00 31.84 176 PHE A N 1
ATOM 1361 C CA . PHE A 1 195 ? 13.030 59.615 10.816 1.00 31.65 176 PHE A CA 1
ATOM 1362 C C . PHE A 1 195 ? 12.584 58.337 10.174 1.00 26.64 176 PHE A C 1
ATOM 1363 O O . PHE A 1 195 ? 12.671 58.173 8.950 1.00 24.34 176 PHE A O 1
ATOM 1371 N N . ILE A 1 196 ? 12.041 57.450 11.002 1.00 28.52 177 ILE A N 1
ATOM 1372 C CA . ILE A 1 196 ? 11.560 56.162 10.539 1.00 25.81 177 ILE A CA 1
ATOM 1373 C C . ILE A 1 196 ? 10.074 55.993 10.787 1.00 26.03 177 ILE A C 1
ATOM 1374 O O . ILE A 1 196 ? 9.595 55.703 11.906 1.00 22.75 177 ILE A O 1
ATOM 1379 N N . LYS A 1 197 ? 9.334 56.189 9.727 1.00 26.26 178 LYS A N 1
ATOM 1380 C CA . LYS A 1 197 ? 7.940 55.894 9.765 1.00 26.43 178 LYS A CA 1
ATOM 1381 C C . LYS A 1 197 ? 7.705 54.421 10.157 1.00 24.24 178 LYS A C 1
ATOM 1382 O O . LYS A 1 197 ? 8.235 53.511 9.543 1.00 23.31 178 LYS A O 1
ATOM 1388 N N . GLY A 1 198 ? 6.918 54.212 11.205 1.00 19.38 179 GLY A N 1
ATOM 1389 C CA . GLY A 1 198 ? 6.526 52.869 11.651 1.00 22.97 179 GLY A CA 1
ATOM 1390 C C . GLY A 1 198 ? 7.323 52.418 12.833 1.00 17.45 179 GLY A C 1
ATOM 1391 O O . GLY A 1 198 ? 6.980 51.419 13.423 1.00 19.66 179 GLY A O 1
ATOM 1392 N N . LEU A 1 199 ? 8.400 53.150 13.167 1.00 20.10 180 LEU A N 1
ATOM 1393 C CA . LEU A 1 199 ? 9.297 52.777 14.257 1.00 19.49 180 LEU A CA 1
ATOM 1394 C C . LEU A 1 199 ? 8.734 53.406 15.477 1.00 19.88 180 LEU A C 1
ATOM 1395 O O . LEU A 1 199 ? 8.506 54.617 15.504 1.00 22.82 180 LEU A O 1
ATOM 1400 N N . SE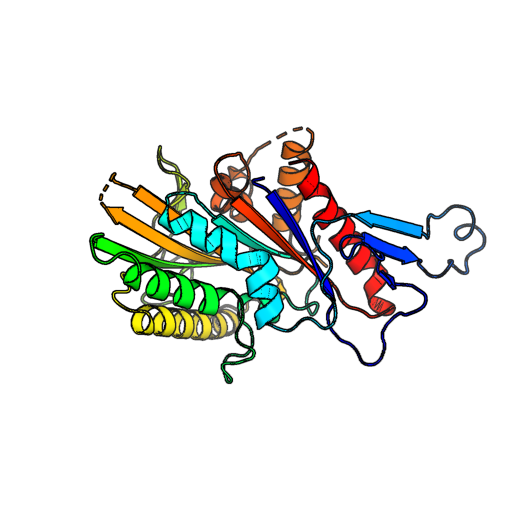R A 1 200 ? 8.417 52.575 16.463 1.00 18.34 181 SER A N 1
ATOM 1401 C CA . SER A 1 200 ? 7.766 53.049 17.681 1.00 23.78 181 SER A CA 1
ATOM 1402 C C . SER A 1 200 ? 8.685 53.972 18.512 1.00 21.87 181 SER A C 1
ATOM 1403 O O . SER A 1 200 ? 9.888 53.725 18.620 1.00 21.09 181 SER A O 1
ATOM 1406 N N . VAL A 1 201 ? 8.092 55.048 19.041 1.00 22.64 182 VAL A N 1
ATOM 1407 C CA . VAL A 1 201 ? 8.782 56.079 19.815 1.00 20.53 182 VAL A CA 1
ATOM 1408 C C . VAL A 1 201 ? 8.123 56.121 21.205 1.00 22.61 182 VAL A C 1
ATOM 1409 O O . VAL A 1 201 ? 6.913 56.256 21.306 1.00 22.22 182 VAL A O 1
ATOM 1413 N N . HIS A 1 202 ? 8.935 55.987 22.254 1.00 17.82 183 HIS A N 1
ATOM 1414 C CA . HIS A 1 202 ? 8.489 55.775 23.616 1.00 21.87 183 HIS A CA 1
ATOM 1415 C C . HIS A 1 202 ? 8.936 56.899 24.507 1.00 24.30 183 HIS A C 1
ATOM 1416 O O . HIS A 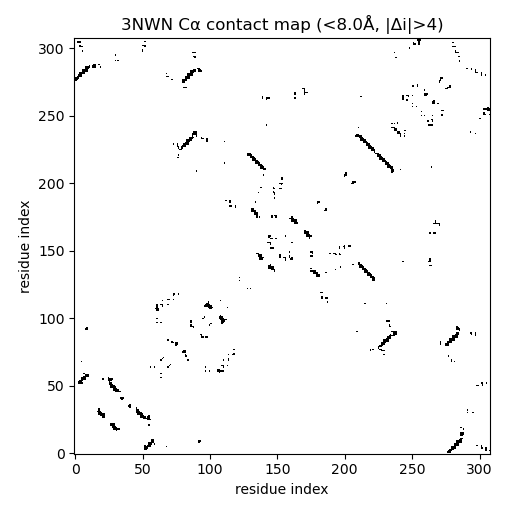1 202 ? 10.119 57.238 24.531 1.00 21.27 183 HIS A O 1
ATOM 1423 N N . LEU A 1 203 ? 7.971 57.521 25.183 1.00 24.72 184 LEU A N 1
ATOM 1424 C CA . LEU A 1 203 ? 8.261 58.564 26.159 1.00 24.76 184 LEU A CA 1
ATOM 1425 C C . LEU A 1 203 ? 8.819 57.927 27.412 1.00 25.34 184 LEU A C 1
ATOM 1426 O O . LEU A 1 203 ? 8.259 56.944 27.935 1.00 26.58 184 LEU A O 1
ATOM 1431 N N . THR A 1 204 ? 9.942 58.470 27.878 1.00 24.63 185 THR A N 1
ATOM 1432 C CA . THR A 1 204 ? 10.631 57.962 29.050 1.00 19.51 185 THR A CA 1
ATOM 1433 C C . THR A 1 204 ? 10.687 59.140 30.053 1.00 20.56 185 THR A C 1
ATOM 1434 O O . THR A 1 204 ? 11.450 60.079 29.875 1.00 21.11 185 THR A O 1
ATOM 1438 N N . SER A 1 205 ? 9.819 59.108 31.069 1.00 27.22 186 SER A N 1
ATOM 1439 C CA . SER A 1 205 ? 9.695 60.223 32.038 1.00 27.33 186 SER A CA 1
ATOM 1440 C C . SER A 1 205 ? 10.890 60.321 32.954 1.00 31.65 186 SER A C 1
ATOM 1441 O O . SER A 1 205 ? 11.275 61.423 33.381 1.00 33.10 186 SER A O 1
ATOM 1444 N N . GLN A 1 206 ? 11.486 59.166 33.252 1.00 32.32 187 GLN A N 1
ATOM 1445 C CA A GLN A 1 206 ? 12.608 59.083 34.179 0.50 34.43 187 GLN A CA 1
ATOM 1446 C CA B GLN A 1 206 ? 12.647 59.087 34.170 0.50 36.16 187 GLN A CA 1
ATOM 1447 C C . GLN A 1 206 ? 13.602 58.007 33.691 1.00 34.21 187 GLN A C 1
ATOM 1448 O O . GLN A 1 206 ? 13.271 57.177 32.827 1.00 26.18 187 GLN A O 1
ATOM 1459 N N . GLU A 1 207 ? 14.808 58.021 34.241 1.00 31.45 188 GLU A N 1
ATOM 1460 C CA . GLU A 1 207 ? 15.866 57.186 33.726 1.00 32.17 188 GLU A CA 1
ATOM 1461 C C . GLU A 1 207 ? 15.520 55.705 33.820 1.00 30.12 188 GLU A C 1
ATOM 1462 O O . GLU A 1 207 ? 15.936 54.912 32.967 1.00 26.42 188 GLU A O 1
ATOM 1468 N N . GLU A 1 208 ? 14.732 55.339 34.825 1.00 28.63 189 GLU A N 1
ATOM 1469 C CA . GLU A 1 208 ? 14.286 53.954 34.976 1.00 32.02 189 GLU A CA 1
ATOM 1470 C C . GLU A 1 208 ? 13.392 53.491 33.815 1.00 32.27 189 GLU A C 1
ATOM 1471 O O . GLU A 1 208 ? 13.484 52.337 33.376 1.00 29.45 189 GLU A O 1
ATOM 1477 N N . ASP A 1 209 ? 12.549 54.385 33.311 1.00 30.89 190 ASP A N 1
ATOM 1478 C CA . ASP A 1 209 ? 11.745 54.079 32.111 1.00 29.48 190 ASP A CA 1
ATOM 1479 C C . ASP A 1 209 ? 12.632 53.839 30.880 1.00 25.05 190 ASP A C 1
ATOM 1480 O O . ASP A 1 209 ? 12.372 52.940 30.119 1.00 25.50 190 ASP A O 1
ATOM 1485 N N . ALA A 1 210 ? 13.692 54.630 30.726 1.00 24.91 191 ALA A N 1
ATOM 1486 C CA . ALA A 1 210 ? 14.595 54.485 29.607 1.00 24.19 191 ALA A CA 1
ATOM 1487 C C . ALA A 1 210 ? 15.476 53.224 29.740 1.00 25.56 191 ALA A C 1
ATOM 1488 O O . ALA A 1 210 ? 15.694 52.493 28.729 1.00 24.83 191 ALA A O 1
ATOM 1490 N N . PHE A 1 211 ? 15.957 52.962 30.959 1.00 25.57 192 PHE A N 1
ATOM 1491 C CA . PHE A 1 211 ? 16.706 51.740 31.270 1.00 24.80 192 PHE A CA 1
ATOM 1492 C C . PHE A 1 211 ? 15.908 50.460 31.028 1.00 24.43 192 PHE A C 1
ATOM 1493 O O . PHE A 1 211 ? 16.462 49.485 30.570 1.00 24.89 192 PHE A O 1
ATOM 1501 N N . SER A 1 212 ? 14.606 50.474 31.321 1.00 24.11 193 SER A N 1
ATOM 1502 C CA . SER A 1 212 ? 13.754 49.314 31.179 1.00 25.98 193 SER A CA 1
ATOM 1503 C C . SER A 1 212 ? 13.521 48.966 29.716 1.00 22.42 193 SER A C 1
ATOM 1504 O O . SER A 1 212 ? 13.538 47.800 29.346 1.00 21.32 193 SER A O 1
ATOM 1507 N N . LEU A 1 213 ? 13.288 49.993 28.911 1.00 21.90 194 LEU A N 1
ATOM 1508 C CA . LEU A 1 213 ? 13.180 49.874 27.486 1.00 23.29 194 LEU A CA 1
ATOM 1509 C C . LEU A 1 213 ? 14.468 49.416 26.805 1.00 23.69 194 LEU A C 1
ATOM 1510 O O . LEU A 1 213 ? 14.412 48.651 25.878 1.00 23.54 194 LEU A O 1
ATOM 1515 N N . LEU A 1 214 ? 15.625 49.884 27.263 1.00 22.38 195 LEU A N 1
ATOM 1516 C CA . LEU A 1 214 ? 16.902 49.395 26.749 1.00 20.43 195 LEU A CA 1
ATOM 1517 C C . LEU A 1 214 ? 17.062 47.888 27.012 1.00 23.44 195 LEU A C 1
ATOM 1518 O O . LEU A 1 214 ? 17.433 47.113 26.110 1.00 21.58 195 LEU A O 1
ATOM 1523 N N . PHE A 1 215 ? 16.756 47.488 28.243 1.00 23.88 196 PHE A N 1
ATOM 1524 C CA . PHE A 1 215 ? 16.663 46.078 28.612 1.00 30.05 196 PHE A CA 1
ATOM 1525 C C . PHE A 1 215 ? 15.694 45.248 27.767 1.00 27.75 196 PHE A C 1
ATOM 1526 O O . PHE A 1 215 ? 16.054 44.153 27.294 1.00 24.47 196 PHE A O 1
ATOM 1534 N N . GLU A 1 216 ? 14.460 45.728 27.638 1.00 26.14 197 GLU A N 1
ATOM 1535 C CA . GLU A 1 216 ? 13.455 45.098 26.756 1.00 29.72 197 GLU A CA 1
ATOM 1536 C C . GLU A 1 216 ? 13.948 44.925 25.303 1.00 26.00 197 GLU A C 1
ATOM 1537 O O . GLU A 1 216 ? 13.811 43.856 24.723 1.00 22.80 197 GLU A O 1
ATOM 1543 N N . GLY A 1 217 ? 14.528 45.968 24.727 1.00 26.71 198 GLY A N 1
ATOM 1544 C CA . GLY A 1 217 ? 14.935 45.917 23.304 1.00 28.77 198 GLY A CA 1
ATOM 1545 C C . GLY A 1 217 ? 16.122 44.986 23.068 1.00 27.86 198 GLY A C 1
ATOM 1546 O O . GLY A 1 217 ? 16.247 44.328 21.997 1.00 25.08 198 GLY A O 1
ATOM 1547 N N . GLU A 1 218 ? 17.009 44.951 24.060 1.00 24.62 199 GLU A N 1
ATOM 1548 C CA . GLU A 1 218 ? 18.151 44.048 24.052 1.00 27.61 199 GLU A CA 1
ATOM 1549 C C . GLU A 1 218 ? 17.682 42.575 24.173 1.00 25.59 199 GLU A C 1
ATOM 1550 O O . GLU A 1 218 ? 18.128 41.699 23.429 1.00 25.75 199 GLU A O 1
ATOM 1556 N N . THR A 1 219 ? 16.809 42.297 25.130 1.00 24.64 200 THR A N 1
ATOM 1557 C CA . THR A 1 219 ? 16.172 40.968 25.221 1.00 24.96 200 THR A CA 1
ATOM 1558 C C . THR A 1 219 ? 15.509 40.610 23.896 1.00 27.84 200 THR A C 1
ATOM 1559 O O . THR A 1 219 ? 15.712 39.507 23.377 1.00 24.53 200 THR A O 1
ATOM 1563 N N . ASN A 1 220 ? 14.765 41.577 23.326 1.00 24.94 201 ASN A N 1
ATOM 1564 C CA . ASN A 1 220 ? 14.049 41.385 22.057 1.00 26.73 201 ASN A CA 1
ATOM 1565 C C . ASN A 1 220 ? 14.966 41.084 20.884 1.00 26.45 201 ASN A C 1
ATOM 1566 O O . ASN A 1 220 ? 14.614 40.281 20.013 1.00 25.16 201 ASN A O 1
ATOM 1571 N N . ARG A 1 221 ? 16.130 41.733 20.877 1.00 22.93 202 ARG A N 1
ATOM 1572 C CA . ARG A 1 221 ? 17.123 41.600 19.817 1.00 26.12 202 ARG A CA 1
ATOM 1573 C C . ARG A 1 221 ? 17.576 40.151 19.797 1.00 25.06 202 ARG A C 1
ATOM 1574 O O . ARG A 1 221 ? 17.551 39.527 18.764 1.00 22.93 202 ARG A O 1
ATOM 1582 N N . ILE A 1 222 ? 17.923 39.627 20.974 1.00 25.58 203 ILE A N 1
ATOM 1583 C CA . ILE A 1 222 ? 18.386 38.256 21.135 1.00 28.66 203 ILE A CA 1
ATOM 1584 C C . ILE A 1 222 ? 17.330 37.263 20.666 1.00 29.00 203 ILE A C 1
ATOM 1585 O O . ILE A 1 222 ? 17.646 36.396 19.879 1.00 28.70 203 ILE A O 1
ATOM 1590 N N . ILE A 1 223 ? 16.068 37.440 21.097 1.00 27.24 204 ILE A N 1
ATOM 1591 C CA . ILE A 1 223 ? 14.967 36.558 20.720 1.00 28.95 204 ILE A CA 1
ATOM 1592 C C . ILE A 1 223 ? 14.717 36.585 19.211 1.00 30.93 204 ILE A C 1
ATOM 1593 O O . ILE A 1 223 ? 14.544 35.518 18.568 1.00 27.95 204 ILE A O 1
ATOM 1598 N N . ALA A 1 224 ? 14.713 37.790 18.655 1.00 25.54 205 ALA A N 1
ATOM 1599 C CA . ALA A 1 224 ? 14.534 37.994 17.224 1.00 28.99 205 ALA A CA 1
ATOM 1600 C C . ALA A 1 224 ? 15.669 37.377 16.408 1.00 30.52 205 ALA A C 1
ATOM 1601 O O . ALA A 1 224 ? 15.413 36.891 15.323 1.00 33.49 205 ALA A O 1
ATOM 1603 N N . SER A 1 225 ? 16.905 37.381 16.911 1.00 32.09 206 SER A N 1
ATOM 1604 C CA . SER A 1 225 ? 18.013 36.724 16.177 1.00 33.85 206 SER A CA 1
ATOM 1605 C C . SER A 1 225 ? 17.827 35.204 16.099 1.00 34.28 206 SER A C 1
ATOM 1606 O O . SER A 1 225 ? 18.104 34.582 15.060 1.00 33.23 206 SER A O 1
ATOM 1609 N N . HIS A 1 226 ? 17.353 34.618 17.190 1.00 34.01 207 HIS A N 1
ATOM 1610 C CA . HIS A 1 226 ? 17.064 33.195 17.226 1.00 37.40 207 HIS A CA 1
ATOM 1611 C C . HIS A 1 226 ? 15.847 32.899 16.412 1.00 36.01 207 HIS A C 1
ATOM 1612 O O . HIS A 1 226 ? 15.848 31.968 15.610 1.00 37.88 207 HIS A O 1
ATOM 1619 N N . THR A 1 227 ? 14.814 33.700 16.585 1.00 38.21 208 THR A N 1
ATOM 1620 C CA . THR A 1 227 ? 13.533 33.432 15.922 1.00 39.18 208 THR A CA 1
ATOM 1621 C C . THR A 1 227 ? 13.612 33.603 14.404 1.00 37.68 208 THR A C 1
ATOM 1622 O O . THR A 1 227 ? 12.996 32.837 13.663 1.00 36.37 208 THR A O 1
ATOM 1626 N N . MET A 1 228 ? 14.385 34.586 13.954 1.00 35.77 209 MET A N 1
ATOM 1627 C CA . MET A 1 228 ? 14.512 34.896 12.535 1.00 40.80 209 MET A CA 1
ATOM 1628 C C . MET A 1 228 ? 15.820 34.391 11.896 1.00 39.77 209 MET A C 1
ATOM 1629 O O . MET A 1 228 ? 16.070 34.656 10.722 1.00 41.09 209 MET A O 1
ATOM 1634 N N . ASN A 1 229 ? 16.636 33.663 12.664 1.00 40.23 210 ASN A N 1
ATOM 1635 C CA . ASN A 1 229 ? 17.876 33.079 12.151 1.00 40.20 210 ASN A CA 1
ATOM 1636 C C . ASN A 1 229 ? 18.786 34.152 11.545 1.00 39.90 210 ASN A C 1
ATOM 1637 O O . ASN A 1 229 ? 19.301 34.010 10.406 1.00 36.82 210 ASN A O 1
ATOM 1642 N N . LYS A 1 230 ? 18.958 35.228 12.313 1.00 33.39 211 LYS A N 1
ATOM 1643 C CA . LYS A 1 230 ? 19.882 36.305 11.978 1.00 35.99 211 LYS A CA 1
ATOM 1644 C C . LYS A 1 230 ? 21.234 36.008 12.632 1.00 39.85 211 LYS A C 1
ATOM 1645 O O . LYS A 1 230 ? 21.310 35.504 13.773 1.00 44.12 211 LYS A O 1
ATOM 1651 N N . ASN A 1 231 ? 22.301 36.327 11.911 1.00 40.21 212 ASN A N 1
ATOM 1652 C CA . ASN A 1 231 ? 23.620 36.405 12.492 1.00 38.27 212 ASN A CA 1
ATOM 1653 C C . ASN A 1 231 ? 23.823 37.849 12.980 1.00 36.34 212 ASN A C 1
ATOM 1654 O O . ASN A 1 231 ? 23.858 38.775 12.178 1.00 33.08 212 ASN A O 1
ATOM 1659 N N . SER A 1 232 ? 23.917 38.032 14.295 1.00 35.36 213 SER A N 1
ATOM 1660 C CA . SER A 1 232 ? 23.992 39.369 14.893 1.00 37.53 213 SER A CA 1
ATOM 1661 C C . SER A 1 232 ? 25.270 40.160 14.512 1.00 37.57 213 SER A C 1
ATOM 1662 O O . SER A 1 232 ? 25.280 41.398 14.552 1.00 33.39 213 SER A O 1
ATOM 1665 N N . SER A 1 233 ? 26.338 39.450 14.141 1.00 34.26 214 SER A N 1
ATOM 1666 C CA . SER A 1 233 ? 27.571 40.098 13.669 1.00 33.99 214 SER A CA 1
ATOM 1667 C C . SER A 1 233 ? 27.342 40.921 12.407 1.00 32.42 214 SER A C 1
ATOM 1668 O O . SER A 1 233 ? 28.131 41.821 12.082 1.00 37.35 214 SER A O 1
ATOM 1671 N N . ARG A 1 234 ? 26.270 40.601 11.691 1.00 30.16 215 ARG A N 1
ATOM 1672 C CA . ARG A 1 234 ? 25.889 41.287 10.449 1.00 32.57 215 ARG A CA 1
ATOM 1673 C C . ARG A 1 234 ? 24.825 42.412 10.590 1.00 28.22 215 ARG A C 1
ATOM 1674 O O . ARG A 1 234 ? 24.477 43.092 9.607 1.00 30.10 215 ARG A O 1
ATOM 1678 N N . SER A 1 235 ? 24.325 42.628 11.792 1.00 26.65 216 SER A N 1
ATOM 1679 C CA . SER A 1 235 ? 23.259 43.631 11.967 1.00 28.62 216 SER A CA 1
ATOM 1680 C C . SER A 1 235 ? 23.828 44.948 12.466 1.00 24.84 216 SER A C 1
ATOM 1681 O O . SER A 1 235 ? 24.848 44.957 13.127 1.00 25.01 216 SER A O 1
ATOM 1684 N N . HIS A 1 236 ? 23.170 46.055 12.099 1.00 23.92 217 HIS A N 1
ATOM 1685 C CA . HIS A 1 236 ? 23.440 47.359 12.674 1.00 24.19 217 HIS A CA 1
ATOM 1686 C C . HIS A 1 236 ? 22.304 47.680 13.651 1.00 23.64 217 HIS A C 1
ATOM 1687 O O . HIS A 1 236 ? 21.112 47.483 13.329 1.00 20.52 217 HIS A O 1
ATOM 1694 N N . CYS A 1 237 ? 22.659 48.169 14.830 1.00 20.84 218 CYS A N 1
ATOM 1695 C CA . CYS A 1 237 ? 21.638 48.591 15.831 1.00 24.58 218 CYS A CA 1
ATOM 1696 C C . CYS A 1 237 ? 21.778 50.058 16.175 1.00 21.23 218 CYS A C 1
ATOM 1697 O O . CYS A 1 237 ? 22.880 50.508 16.467 1.00 23.78 218 CYS A O 1
ATOM 1700 N N . ILE A 1 238 ? 20.671 50.803 16.122 1.00 23.95 219 ILE A N 1
ATOM 1701 C CA . ILE A 1 238 ? 20.671 52.276 16.350 1.00 23.44 219 ILE A CA 1
ATOM 1702 C C . ILE A 1 238 ? 19.649 52.640 17.451 1.00 24.33 219 ILE A C 1
ATOM 1703 O O . ILE A 1 238 ? 18.443 52.534 17.250 1.00 23.80 219 ILE A O 1
ATOM 1708 N N . PHE A 1 239 ? 20.162 52.977 18.626 1.00 22.82 220 PHE A N 1
ATOM 1709 C CA . PHE A 1 239 ? 19.346 53.501 19.725 1.00 21.25 220 PHE A CA 1
ATOM 1710 C C . PHE A 1 239 ? 19.335 55.038 19.585 1.00 23.08 220 PHE A C 1
ATOM 1711 O O . PHE A 1 239 ? 20.384 55.676 19.545 1.00 18.35 220 PHE A O 1
ATOM 1719 N N . THR A 1 240 ? 18.131 55.610 19.492 1.00 19.40 221 THR A N 1
ATOM 1720 C CA . THR A 1 240 ? 17.940 57.040 19.311 1.00 20.85 221 THR A CA 1
ATOM 1721 C C . THR A 1 240 ? 17.259 57.628 20.552 1.00 22.42 221 THR A C 1
ATOM 1722 O O . THR A 1 240 ? 16.242 57.117 21.025 1.00 20.59 221 THR A O 1
ATOM 1726 N N . ILE A 1 241 ? 17.867 58.695 21.070 1.00 24.70 222 ILE A N 1
ATOM 1727 C CA . ILE A 1 241 ? 17.288 59.537 22.112 1.00 23.55 222 ILE A CA 1
ATOM 1728 C C . ILE A 1 241 ? 16.817 60.821 21.449 1.00 25.24 222 ILE A C 1
ATOM 1729 O O . ILE A 1 241 ? 17.609 61.551 20.859 1.00 26.23 222 ILE A O 1
ATOM 1734 N N . TYR A 1 242 ? 15.515 61.059 21.520 1.00 19.28 223 TYR A N 1
ATOM 1735 C CA . TYR A 1 242 ? 14.908 62.259 21.018 1.00 19.31 223 TYR A CA 1
ATOM 1736 C C . TYR A 1 242 ? 14.745 63.222 22.192 1.00 22.64 223 TYR A C 1
ATOM 1737 O O . TYR A 1 242 ? 14.081 62.884 23.180 1.00 22.04 223 TYR A O 1
ATOM 1746 N N . LEU A 1 243 ? 15.345 64.412 22.085 1.00 20.06 224 LEU A N 1
ATOM 1747 C CA . LEU A 1 243 ? 15.221 65.442 23.134 1.00 20.89 224 LEU A CA 1
ATOM 1748 C C . LEU A 1 243 ? 14.421 66.627 22.668 1.00 23.60 224 LEU A C 1
ATOM 1749 O O . LEU A 1 243 ? 14.567 67.107 21.523 1.00 20.95 224 LEU A O 1
ATOM 1754 N N . GLU A 1 244 ? 13.558 67.093 23.571 1.00 26.99 225 GLU A N 1
ATOM 1755 C CA . GLU A 1 244 ? 12.791 68.345 23.366 1.00 25.13 225 GLU A CA 1
ATOM 1756 C C . GLU A 1 244 ? 12.863 69.142 24.691 1.00 23.47 225 GLU A C 1
ATOM 1757 O O . GLU A 1 244 ? 12.539 68.638 25.765 1.00 26.82 225 GLU A O 1
ATOM 1763 N N . ALA A 1 245 ? 13.350 70.371 24.602 1.00 28.41 226 ALA A N 1
ATOM 1764 C CA . ALA A 1 245 ? 13.506 71.235 25.766 1.00 25.88 226 ALA A CA 1
ATOM 1765 C C . ALA A 1 245 ? 13.032 72.641 25.428 1.00 29.85 226 ALA A C 1
ATOM 1766 O O . ALA A 1 245 ? 13.435 73.214 24.401 1.00 27.48 226 ALA A O 1
ATOM 1768 N N . HIS A 1 246 ? 12.220 73.212 26.308 1.00 30.41 227 HIS A N 1
ATOM 1769 C CA . HIS A 1 246 ? 11.812 74.628 26.151 1.00 31.96 227 HIS A CA 1
ATOM 1770 C C . HIS A 1 246 ? 11.745 75.333 27.505 1.00 30.01 227 HIS A C 1
ATOM 1771 O O . HIS A 1 246 ? 11.897 74.665 28.517 1.00 24.98 227 HIS A O 1
ATOM 1778 N N . LYS A 1 254 ? 13.124 80.155 23.747 1.00 47.34 235 LYS A N 1
ATOM 1779 C CA . LYS A 1 254 ? 14.035 79.028 23.458 1.00 49.65 235 LYS A CA 1
ATOM 1780 C C . LYS A 1 254 ? 13.298 77.687 23.303 1.00 43.29 235 LYS A C 1
ATOM 1781 O O . LYS A 1 254 ? 12.984 77.035 24.286 1.00 40.19 235 LYS A O 1
ATOM 1787 N N . TYR A 1 255 ? 13.014 77.296 22.070 1.00 39.87 236 TYR A N 1
ATOM 1788 C CA . TYR A 1 255 ? 12.513 75.957 21.784 1.00 38.71 236 TYR A CA 1
ATOM 1789 C C . TYR A 1 255 ? 13.565 75.168 21.014 1.00 37.29 236 TYR A C 1
ATOM 1790 O O . TYR A 1 255 ? 14.043 75.597 19.965 1.00 37.12 236 TYR A O 1
ATOM 1799 N N . ILE A 1 256 ? 13.948 74.025 21.573 1.00 35.66 237 ILE A N 1
ATOM 1800 C CA . ILE A 1 256 ? 15.080 73.233 21.053 1.00 36.78 237 ILE A CA 1
ATOM 1801 C C . ILE A 1 256 ? 14.668 71.770 20.914 1.00 33.60 237 ILE A C 1
ATOM 1802 O O . ILE A 1 256 ? 13.918 71.247 21.746 1.00 25.36 237 ILE A O 1
ATOM 1807 N N . THR A 1 257 ? 15.143 71.131 19.847 1.00 33.93 238 THR A N 1
ATOM 1808 C CA . THR A 1 257 ? 15.051 69.676 19.706 1.00 32.62 238 THR A CA 1
ATOM 1809 C C . THR A 1 257 ? 16.396 69.099 19.217 1.00 31.79 238 THR A C 1
ATOM 1810 O O . THR A 1 257 ? 17.200 69.777 18.546 1.00 28.86 238 THR A O 1
ATOM 1814 N N . SER A 1 258 ? 16.644 67.859 19.595 1.00 29.08 239 SER A N 1
ATOM 1815 C CA . SER A 1 258 ? 17.800 67.133 19.110 1.00 29.20 239 SER A CA 1
ATOM 1816 C C . SER A 1 258 ? 17.581 65.627 19.182 1.00 24.82 239 SER A C 1
ATOM 1817 O O . SER A 1 258 ? 16.600 65.132 19.773 1.00 25.29 239 SER A O 1
ATOM 1820 N N . LYS A 1 259 ? 18.495 64.912 18.538 1.00 27.18 240 LYS A N 1
ATOM 1821 C CA . LYS A 1 259 ? 18.590 63.462 18.644 1.00 27.67 240 LYS A CA 1
ATOM 1822 C C . LYS A 1 259 ? 20.046 63.117 18.942 1.00 25.60 240 LYS A C 1
ATOM 1823 O O . LYS A 1 259 ? 20.979 63.760 18.434 1.00 21.29 240 LYS A O 1
ATOM 1829 N N . ILE A 1 260 ? 20.205 62.113 19.781 1.00 25.29 241 ILE A N 1
ATOM 1830 C CA . ILE A 1 260 ? 21.467 61.452 20.004 1.00 23.09 241 ILE A CA 1
ATOM 1831 C C . ILE A 1 260 ? 21.277 60.047 19.397 1.00 22.08 241 ILE A C 1
ATOM 1832 O O . ILE A 1 260 ? 20.362 59.350 19.768 1.00 19.97 241 ILE A O 1
ATOM 1837 N N . ASN A 1 261 ? 22.129 59.675 18.441 1.00 20.48 242 ASN A N 1
ATOM 1838 C CA . ASN A 1 261 ? 22.109 58.329 17.832 1.00 26.10 242 ASN A CA 1
ATOM 1839 C C . ASN A 1 261 ? 23.322 57.529 18.318 1.00 26.27 242 ASN A C 1
ATOM 1840 O O . ASN A 1 261 ? 24.480 57.956 18.167 1.00 22.27 242 ASN A O 1
ATOM 1845 N N . LEU A 1 262 ? 23.041 56.419 18.984 1.00 24.23 243 LEU A N 1
ATOM 1846 C CA . LEU A 1 262 ? 24.067 55.537 19.530 1.00 24.33 243 LEU A CA 1
ATOM 1847 C C . LEU A 1 262 ? 24.044 54.251 18.689 1.00 26.60 243 LEU A C 1
ATOM 1848 O O . LEU A 1 262 ? 23.062 53.504 18.720 1.00 20.35 243 LEU A O 1
ATOM 1853 N N . VAL A 1 263 ? 25.141 54.001 17.960 1.00 23.65 244 VAL A N 1
ATOM 1854 C CA . VAL A 1 263 ? 25.140 53.036 16.885 1.00 24.37 244 VAL A CA 1
ATOM 1855 C C . VAL A 1 263 ? 26.177 51.937 17.131 1.00 22.98 244 VAL A C 1
ATOM 1856 O O . VAL A 1 263 ? 27.353 52.235 17.372 1.00 25.52 244 VAL A O 1
ATOM 1860 N N . ASP A 1 264 ? 25.727 50.682 17.077 1.00 25.37 245 ASP A N 1
ATOM 1861 C CA . ASP A 1 264 ? 26.603 49.479 17.118 1.00 27.58 245 ASP A CA 1
ATOM 1862 C C . ASP A 1 264 ? 26.526 48.843 15.739 1.00 27.14 245 ASP A C 1
ATOM 1863 O O . ASP A 1 264 ? 25.520 48.264 15.368 1.00 24.22 245 ASP A O 1
ATOM 1868 N N . LEU A 1 265 ? 27.579 49.017 14.961 1.00 23.91 246 LEU A N 1
ATOM 1869 C CA . LEU A 1 265 ? 27.568 48.636 13.583 1.00 25.15 246 LEU A CA 1
ATOM 1870 C C . LEU A 1 265 ? 27.827 47.124 13.395 1.00 21.14 246 LEU A C 1
ATOM 1871 O O . LEU A 1 265 ? 28.256 46.428 14.289 1.00 23.12 246 LEU A O 1
ATOM 1876 N N . ALA A 1 266 ? 27.495 46.656 12.218 1.00 22.49 247 ALA A N 1
ATOM 1877 C CA . ALA A 1 266 ? 27.832 45.338 11.776 1.00 24.89 247 ALA A CA 1
ATOM 1878 C C . ALA A 1 266 ? 29.375 45.181 11.735 1.00 27.21 247 ALA A C 1
ATOM 1879 O O . ALA A 1 266 ? 30.119 46.161 11.532 1.00 31.96 247 ALA A O 1
ATOM 1881 N N . GLY A 1 267 ? 29.845 43.966 11.966 1.00 26.94 248 GLY A N 1
ATOM 1882 C CA . GLY A 1 267 ? 31.280 43.661 11.881 1.00 27.98 248 GLY A CA 1
ATOM 1883 C C . GLY A 1 267 ? 31.886 44.052 10.551 1.00 22.45 248 GLY A C 1
ATOM 1884 O O . GLY A 1 267 ? 31.309 43.825 9.491 1.00 24.79 248 GLY A O 1
ATOM 1885 N N . SER A 1 268 ? 33.074 44.641 10.608 1.00 27.08 249 SER A N 1
ATOM 1886 C CA . SER A 1 268 ? 33.720 45.179 9.425 1.00 27.53 249 SER A CA 1
ATOM 1887 C C . SER A 1 268 ? 34.711 44.183 8.755 1.00 31.20 249 SER A C 1
ATOM 1888 O O . SER A 1 268 ? 35.370 44.553 7.814 1.00 31.66 249 SER A O 1
ATOM 1891 N N . GLU A 1 269 ? 34.777 42.944 9.236 1.00 32.33 250 GLU A N 1
ATOM 1892 C CA . GLU A 1 269 ? 35.662 41.905 8.635 1.00 33.30 250 GLU A CA 1
ATOM 1893 C C . GLU A 1 269 ? 35.352 41.611 7.162 1.00 35.95 250 GLU A C 1
ATOM 1894 O O . GLU A 1 269 ? 34.206 41.765 6.707 1.00 36.55 250 GLU A O 1
ATOM 1900 N N . TYR A 1 286 ? 34.199 43.748 2.078 1.00 61.16 267 TYR A N 1
ATOM 1901 C CA . TYR A 1 286 ? 33.226 43.787 3.166 1.00 58.95 267 TYR A CA 1
ATOM 1902 C C . TYR A 1 286 ? 32.289 42.582 3.058 1.00 59.43 267 TYR A C 1
ATOM 1903 O O . TYR A 1 286 ? 31.642 42.369 2.015 1.00 57.46 267 TYR A O 1
ATOM 1912 N N . ILE A 1 287 ? 32.206 41.816 4.143 1.00 58.00 268 ILE A N 1
ATOM 1913 C CA . ILE A 1 287 ? 31.185 40.769 4.290 1.00 58.03 268 ILE A CA 1
ATOM 1914 C C . ILE A 1 287 ? 29.784 41.396 4.335 1.00 55.15 268 ILE A C 1
ATOM 1915 O O . ILE A 1 287 ? 28.849 40.924 3.679 1.00 55.29 268 ILE A O 1
ATOM 1920 N N . ASN A 1 288 ? 29.675 42.463 5.127 1.00 50.61 269 ASN A N 1
ATOM 19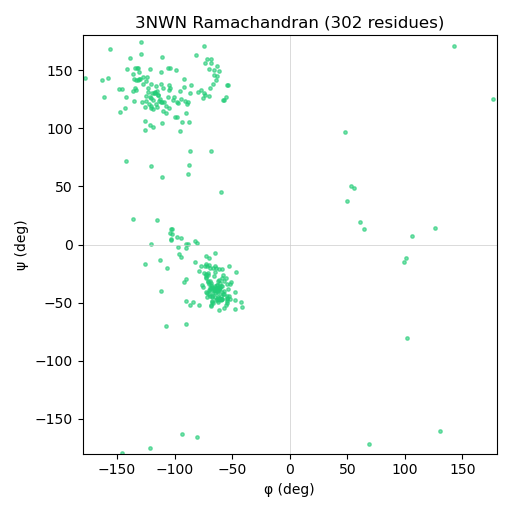21 C CA . ASN A 1 288 ? 28.451 43.212 5.305 1.00 45.77 269 ASN A CA 1
ATOM 1922 C C . ASN A 1 288 ? 28.460 44.426 4.334 1.00 45.72 269 ASN A C 1
ATOM 1923 O O . ASN A 1 288 ? 29.074 45.464 4.587 1.00 46.40 269 ASN A O 1
ATOM 1928 N N . LYS A 1 289 ? 27.795 44.242 3.198 1.00 42.28 270 LYS A N 1
ATOM 1929 C CA . LYS A 1 289 ? 27.708 45.230 2.107 1.00 44.60 270 LYS A CA 1
ATOM 1930 C C . LYS A 1 289 ? 27.489 46.674 2.525 1.00 45.04 270 LYS A C 1
ATOM 1931 O O . LYS A 1 289 ? 28.158 47.577 2.020 1.00 47.28 270 LYS A O 1
ATOM 1935 N N . SER A 1 290 ? 26.504 46.895 3.393 1.00 41.42 271 SER A N 1
ATOM 1936 C CA . SER A 1 290 ? 26.063 48.257 3.773 1.00 37.63 271 SER A CA 1
ATOM 1937 C C . SER A 1 290 ? 27.186 49.146 4.315 1.00 29.91 271 SER A C 1
ATOM 1938 O O . SER A 1 290 ? 27.136 50.367 4.171 1.00 28.41 271 SER A O 1
ATOM 1941 N N . LEU A 1 291 ? 28.192 48.520 4.923 1.00 30.26 272 LEU A N 1
ATOM 1942 C CA . LEU A 1 291 ? 29.395 49.230 5.384 1.00 31.56 272 LEU A CA 1
ATOM 1943 C C . LEU A 1 291 ? 30.155 49.870 4.246 1.00 31.33 272 LEU A C 1
ATOM 1944 O O . LEU A 1 291 ? 30.811 50.898 4.431 1.00 32.71 272 LEU A O 1
ATOM 1949 N N . SER A 1 292 ? 30.097 49.248 3.071 1.00 30.07 273 SER A N 1
ATOM 1950 C CA . SER A 1 292 ? 30.822 49.753 1.913 1.00 27.84 273 SER A CA 1
ATOM 1951 C C . SER A 1 292 ? 30.205 51.078 1.459 1.00 28.67 273 SER A C 1
ATOM 1952 O O . SER A 1 292 ? 30.933 52.000 1.077 1.00 26.83 273 SER A O 1
ATOM 1955 N N . PHE A 1 293 ? 28.867 51.189 1.539 1.00 23.71 274 PHE A N 1
ATOM 1956 C CA . PHE A 1 293 ? 28.208 52.461 1.251 1.00 27.22 274 PHE A CA 1
ATOM 1957 C C . PHE A 1 293 ? 28.486 53.482 2.312 1.00 25.20 274 PHE A C 1
ATOM 1958 O O . PHE A 1 293 ? 28.700 54.656 1.987 1.00 26.44 274 PHE A O 1
ATOM 1966 N N . LEU A 1 294 ? 28.510 53.060 3.570 1.00 24.91 275 LEU A N 1
ATOM 1967 C CA . LEU A 1 294 ? 28.966 53.978 4.643 1.00 25.24 275 LEU A CA 1
ATOM 1968 C C . LEU A 1 294 ? 30.416 54.476 4.442 1.00 27.72 275 LEU A C 1
ATOM 1969 O O . LEU A 1 294 ? 30.702 55.656 4.670 1.00 29.30 275 LEU A O 1
ATOM 1974 N N . GLU A 1 295 ? 31.324 53.575 4.080 1.00 33.10 276 GLU A N 1
ATOM 1975 C CA . GLU A 1 295 ? 32.721 53.947 3.840 1.00 33.54 276 GLU A CA 1
ATOM 1976 C C . GLU A 1 295 ? 32.830 54.823 2.596 1.00 36.39 276 GLU A C 1
ATOM 1977 O O . GLU A 1 295 ? 33.532 55.835 2.634 1.00 40.89 276 GLU A O 1
ATOM 1983 N N . GLN A 1 296 ? 32.135 54.444 1.516 1.00 35.45 277 GLN A N 1
ATOM 1984 C CA . GLN A 1 296 ? 31.986 55.289 0.325 1.00 39.95 277 GLN A CA 1
ATOM 1985 C C . GLN A 1 296 ? 31.469 56.688 0.649 1.00 39.82 277 GLN A C 1
ATOM 1986 O O . GLN A 1 296 ? 31.938 57.669 0.076 1.00 36.92 277 GLN A O 1
ATOM 1992 N N . ALA A 1 297 ? 30.458 56.783 1.520 1.00 38.44 278 ALA A N 1
ATOM 1993 C CA . ALA A 1 297 ? 29.901 58.081 1.909 1.00 36.42 278 ALA A CA 1
ATOM 1994 C C . ALA A 1 297 ? 30.969 58.963 2.529 1.00 36.53 278 ALA A C 1
ATOM 1995 O O . ALA A 1 297 ? 31.098 60.133 2.202 1.00 40.07 278 ALA A O 1
ATOM 1997 N N . ILE A 1 298 ? 31.726 58.376 3.438 1.00 37.30 279 ILE A N 1
ATOM 1998 C CA . ILE A 1 298 ? 32.723 59.088 4.220 1.00 38.41 279 ILE A CA 1
ATOM 1999 C C . ILE A 1 298 ? 33.894 59.513 3.328 1.00 39.78 279 ILE A C 1
ATOM 2000 O O . ILE A 1 298 ? 34.499 60.588 3.545 1.00 38.41 279 ILE A O 1
ATOM 2005 N N . ILE A 1 299 ? 34.165 58.692 2.308 1.00 39.72 280 ILE A N 1
ATOM 2006 C CA . ILE A 1 299 ? 35.145 59.025 1.277 1.00 41.10 280 ILE A CA 1
ATOM 2007 C C . ILE A 1 299 ? 34.656 60.244 0.517 1.00 39.83 280 ILE A C 1
ATOM 2008 O O . ILE A 1 299 ? 35.413 61.192 0.343 1.00 42.13 280 ILE A O 1
ATOM 2013 N N . ALA A 1 300 ? 33.389 60.244 0.107 1.00 39.17 281 ALA A N 1
ATOM 2014 C CA . ALA A 1 300 ? 32.800 61.393 -0.597 1.00 41.92 281 ALA A CA 1
ATOM 2015 C C . ALA A 1 300 ? 32.845 62.709 0.203 1.00 47.15 281 ALA A C 1
ATOM 2016 O O . ALA A 1 300 ? 33.226 63.763 -0.331 1.00 48.01 281 ALA A O 1
ATOM 2018 N N . LEU A 1 301 ? 32.458 62.644 1.477 1.00 47.03 282 LEU A N 1
ATOM 2019 C CA . LEU A 1 301 ? 32.463 63.811 2.363 1.00 46.41 282 LEU A CA 1
ATOM 2020 C C . LEU A 1 301 ? 33.867 64.401 2.540 1.00 48.98 282 LEU A C 1
ATOM 2021 O O . LEU A 1 301 ? 34.019 65.619 2.706 1.00 46.21 282 LEU A O 1
ATOM 2026 N N . GLY A 1 302 ? 34.874 63.531 2.518 1.00 49.48 283 GLY A N 1
ATOM 2027 C CA . GLY A 1 302 ? 36.266 63.941 2.631 1.00 53.80 283 GLY A CA 1
ATOM 2028 C C . GLY A 1 302 ? 36.837 64.583 1.373 1.00 56.99 283 GLY A C 1
ATOM 2029 O O . GLY A 1 302 ? 37.785 65.368 1.461 1.00 57.70 283 GLY A O 1
ATOM 2030 N N . ASP A 1 303 ? 36.252 64.263 0.209 1.00 59.10 284 ASP A N 1
ATOM 2031 C CA . ASP A 1 303 ? 36.812 64.652 -1.098 1.00 60.87 284 ASP A CA 1
ATOM 2032 C C . ASP A 1 303 ? 36.311 66.005 -1.594 1.00 62.37 284 ASP A C 1
ATOM 2033 O O . ASP A 1 303 ? 37.002 66.658 -2.382 1.00 63.75 284 ASP A O 1
ATOM 2038 N N . ILE A 1 309 ? 26.227 62.062 -3.081 1.00 48.80 290 ILE A N 1
ATOM 2039 C CA . ILE A 1 309 ? 26.143 60.809 -2.316 1.00 49.20 290 ILE A CA 1
ATOM 2040 C C . ILE A 1 309 ? 24.743 60.211 -2.391 1.00 44.90 290 ILE A C 1
ATOM 2041 O O . ILE A 1 309 ? 23.768 60.885 -2.078 1.00 43.69 290 ILE A O 1
ATOM 2046 N N . PRO A 1 310 ? 24.641 58.943 -2.813 1.00 43.80 291 PRO A N 1
ATOM 2047 C CA . PRO A 1 310 ? 23.326 58.308 -2.865 1.00 42.62 291 PRO A CA 1
ATOM 2048 C C . PRO A 1 310 ? 22.962 57.683 -1.503 1.00 37.90 291 PRO A C 1
ATOM 2049 O O . PRO A 1 310 ? 23.140 56.486 -1.294 1.00 36.19 291 PRO A O 1
ATOM 2053 N N . PHE A 1 311 ? 22.495 58.520 -0.580 1.00 37.49 292 PHE A N 1
ATOM 2054 C CA . PHE A 1 311 ? 22.114 58.081 0.778 1.00 34.19 292 PHE A CA 1
ATOM 2055 C C . PHE A 1 311 ? 21.044 57.023 0.789 1.00 31.27 292 PHE A C 1
ATOM 2056 O O . PHE A 1 311 ? 21.087 56.098 1.613 1.00 33.36 292 PHE A O 1
ATOM 2064 N N . ARG A 1 312 ? 20.117 57.123 -0.150 1.00 32.74 293 ARG A N 1
ATOM 2065 C CA . ARG A 1 312 ? 18.975 56.207 -0.243 1.00 36.70 293 ARG A CA 1
ATOM 2066 C C . ARG A 1 312 ? 19.327 54.785 -0.736 1.00 36.16 293 ARG A C 1
ATOM 2067 O O . ARG A 1 312 ? 18.494 53.892 -0.664 1.00 38.81 293 ARG A O 1
ATOM 2071 N N . GLN A 1 313 ? 20.555 54.575 -1.207 1.00 37.69 294 GLN A N 1
ATOM 2072 C CA . GLN A 1 313 ? 20.970 53.282 -1.776 1.00 40.06 294 GLN A CA 1
ATOM 2073 C C . GLN A 1 313 ? 21.085 52.187 -0.723 1.00 37.42 294 GLN A C 1
ATOM 2074 O O . GLN A 1 313 ? 21.129 51.008 -1.033 1.00 40.92 294 GLN A O 1
ATOM 2080 N N . CYS A 1 314 ? 21.156 52.594 0.529 1.00 30.34 295 CYS A N 1
ATOM 2081 C CA . CYS A 1 314 ? 21.426 51.700 1.610 1.00 29.60 295 CYS A CA 1
ATOM 2082 C C . CYS A 1 314 ? 20.619 52.225 2.830 1.00 29.39 295 CYS A C 1
ATOM 2083 O O . CYS A 1 314 ? 20.640 53.423 3.097 1.00 28.76 295 CYS A O 1
ATOM 2086 N N . LYS A 1 315 ? 19.922 51.334 3.536 1.00 27.97 296 LYS A N 1
ATOM 2087 C CA . LYS A 1 315 ? 19.182 51.699 4.758 1.00 28.88 296 LYS A CA 1
ATOM 2088 C C . LYS A 1 315 ? 20.054 52.385 5.805 1.00 25.47 296 LYS A C 1
ATOM 2089 O O . LYS A 1 315 ? 19.627 53.371 6.407 1.00 28.86 296 LYS A O 1
ATOM 2095 N N . LEU A 1 316 ? 21.254 51.862 6.034 1.00 28.50 297 LEU A N 1
ATOM 2096 C CA . LEU A 1 316 ? 22.213 52.452 6.994 1.00 25.38 297 LEU A CA 1
ATOM 2097 C C . LEU A 1 316 ? 22.539 53.888 6.676 1.00 26.87 297 LEU A C 1
ATOM 2098 O O . LEU A 1 316 ? 22.438 54.774 7.559 1.00 21.41 297 LEU A O 1
ATOM 2103 N N . THR A 1 317 ? 22.988 54.139 5.452 1.00 26.13 298 THR A N 1
ATOM 2104 C CA . THR A 1 317 ? 23.395 55.468 5.082 1.00 27.64 298 THR A CA 1
ATOM 2105 C C . THR A 1 317 ? 22.207 56.382 5.039 1.00 25.40 298 THR A C 1
ATOM 2106 O O . THR A 1 317 ? 22.326 57.535 5.421 1.00 27.59 298 THR A O 1
ATOM 2110 N N . HIS A 1 318 ? 21.049 55.868 4.660 1.00 26.43 299 HIS A N 1
ATOM 2111 C CA . HIS A 1 318 ? 19.812 56.701 4.674 1.00 25.43 299 HIS A CA 1
ATOM 2112 C C . HIS A 1 318 ? 19.403 57.093 6.104 1.00 23.50 299 HIS A C 1
ATOM 2113 O O . HIS A 1 318 ? 19.200 58.259 6.396 1.00 25.98 299 HIS A O 1
ATOM 2120 N N . ALA A 1 319 ? 19.343 56.112 6.983 1.00 25.07 300 ALA A N 1
ATOM 2121 C CA . ALA A 1 319 ? 19.057 56.333 8.414 1.00 28.15 300 ALA A CA 1
ATOM 2122 C C . ALA A 1 319 ? 20.044 57.293 9.088 1.00 30.37 300 ALA A C 1
ATOM 2123 O O . ALA A 1 319 ? 19.694 58.012 10.040 1.00 28.67 300 ALA A O 1
ATOM 2125 N N . LEU A 1 320 ? 21.286 57.292 8.603 1.00 29.06 301 LEU A N 1
ATOM 2126 C CA . LEU A 1 320 ? 22.328 58.101 9.166 1.00 31.77 301 LEU A CA 1
ATOM 2127 C C . LEU A 1 320 ? 22.633 59.340 8.323 1.00 31.37 301 LEU A C 1
ATOM 2128 O O . LEU A 1 320 ? 23.641 59.971 8.548 1.00 33.22 301 LEU A O 1
ATOM 2133 N N . LYS A 1 321 ? 21.772 59.678 7.366 1.00 31.58 302 LYS A N 1
ATOM 2134 C CA . LYS A 1 321 ? 22.030 60.802 6.450 1.00 32.59 302 LYS A CA 1
ATOM 2135 C C . LYS A 1 321 ? 22.380 62.080 7.221 1.00 38.42 302 LYS A C 1
ATOM 2136 O O . LYS A 1 321 ? 23.358 62.776 6.890 1.00 36.65 302 LYS A O 1
ATOM 2142 N N . ASP A 1 322 ? 21.583 62.371 8.253 1.00 39.94 303 ASP A N 1
ATOM 2143 C CA . ASP A 1 322 ? 21.758 63.596 9.032 1.00 46.10 303 ASP A CA 1
ATOM 2144 C C . ASP A 1 322 ? 23.020 63.556 9.919 1.00 48.64 303 ASP A C 1
ATOM 2145 O O . ASP A 1 322 ? 23.515 64.601 10.333 1.00 52.92 303 ASP A O 1
ATOM 2150 N N . SER A 1 323 ? 23.546 62.352 10.165 1.00 46.49 304 SER A N 1
ATOM 2151 C CA . SER A 1 323 ? 24.770 62.154 10.942 1.00 47.40 304 SER A CA 1
ATOM 2152 C C . SER A 1 323 ? 26.056 62.356 10.120 1.00 49.47 304 SER A C 1
ATOM 2153 O O . SER A 1 323 ? 27.137 62.487 10.695 1.00 52.42 304 SER A O 1
ATOM 2156 N N . LEU A 1 324 ? 25.926 62.374 8.792 1.00 48.53 305 LEU A N 1
ATOM 2157 C CA . LEU A 1 324 ? 27.067 62.408 7.869 1.00 50.03 305 LEU A CA 1
ATOM 2158 C C . LEU A 1 324 ? 27.178 63.793 7.219 1.00 57.15 305 LEU A C 1
ATOM 2159 O O . LEU A 1 324 ? 28.094 64.571 7.531 1.00 58.94 305 LEU A O 1
ATOM 2164 N N . GLY A 1 325 ? 26.228 64.122 6.345 1.00 63.88 306 GLY A N 1
ATOM 2165 C CA . GLY A 1 325 ? 26.185 65.444 5.719 1.00 66.43 306 GLY A CA 1
ATOM 2166 C C . GLY A 1 325 ? 25.838 66.606 6.658 1.00 68.86 306 GLY A C 1
ATOM 2167 O O . GLY A 1 325 ? 24.690 67.043 6.704 1.00 71.05 306 GLY A O 1
ATOM 2168 N N . GLY A 1 326 ? 26.823 67.087 7.422 1.00 69.92 307 GLY A N 1
ATOM 2169 C CA . GLY A 1 326 ? 26.775 68.455 7.989 1.00 70.76 307 GLY A CA 1
ATOM 2170 C C . GLY A 1 326 ? 26.407 68.724 9.449 1.00 68.76 307 GLY A C 1
ATOM 2171 O O . GLY A 1 326 ? 27.274 68.977 10.286 1.00 69.55 307 GLY A O 1
ATOM 2172 N N . ASN A 1 327 ? 25.111 68.717 9.731 1.00 66.75 308 ASN A N 1
ATOM 2173 C CA . ASN A 1 327 ? 24.550 69.289 10.970 1.00 65.20 308 ASN A CA 1
ATOM 2174 C C . ASN A 1 327 ? 24.518 68.262 12.135 1.00 62.02 308 ASN A C 1
ATOM 2175 O O . ASN A 1 327 ? 23.453 67.936 12.666 1.00 59.90 308 ASN A O 1
ATOM 2180 N N . CYS A 1 328 ? 25.698 67.761 12.518 1.00 57.80 309 CYS A N 1
ATOM 2181 C CA . CYS A 1 328 ? 25.800 66.704 13.529 1.00 54.01 309 CYS A CA 1
ATOM 2182 C C . CYS A 1 328 ? 27.202 66.562 14.110 1.00 48.38 309 CYS A C 1
ATOM 2183 O O . CYS A 1 328 ? 28.193 66.678 13.403 1.00 50.18 309 CYS A O 1
ATOM 2186 N N . ASN A 1 329 ? 27.261 66.298 15.411 1.00 42.24 310 ASN A N 1
ATOM 2187 C CA . ASN A 1 329 ? 28.484 65.972 16.076 1.00 37.58 310 ASN A CA 1
ATOM 2188 C C . ASN A 1 329 ? 28.679 64.454 15.965 1.00 37.18 310 ASN A C 1
ATOM 2189 O O . ASN A 1 329 ? 27.999 63.667 16.644 1.00 37.66 310 ASN A O 1
ATOM 2194 N N . MET A 1 330 ? 29.603 64.051 15.100 1.00 28.30 311 MET A N 1
ATOM 2195 C CA . MET A 1 330 ? 29.844 62.638 14.828 1.00 29.29 311 MET A CA 1
ATOM 2196 C C . MET A 1 330 ? 31.049 62.192 15.601 1.00 27.76 311 MET A C 1
ATOM 2197 O O . MET A 1 330 ? 32.116 62.821 15.520 1.00 28.35 311 MET A O 1
ATOM 2202 N N . VAL A 1 331 ? 30.899 61.120 16.378 1.00 26.70 312 VAL A N 1
ATOM 2203 C CA . VAL A 1 331 ? 32.039 60.482 17.036 1.00 25.33 312 VAL A CA 1
ATOM 2204 C C . VAL A 1 331 ? 32.167 59.032 16.590 1.00 29.16 312 VAL A C 1
ATOM 2205 O O . VAL A 1 331 ? 31.256 58.240 16.768 1.00 26.22 312 VAL A O 1
ATOM 2209 N N . LEU A 1 332 ? 33.302 58.696 15.978 1.00 29.90 313 LEU A N 1
ATOM 2210 C CA . LEU A 1 332 ? 33.586 57.331 15.595 1.00 29.10 313 LEU A CA 1
ATOM 2211 C C . LEU A 1 332 ? 34.554 56.714 16.605 1.00 27.36 313 LEU A C 1
ATOM 2212 O O . LEU A 1 332 ? 35.643 57.276 16.861 1.00 29.28 313 LEU A O 1
ATOM 2217 N N . VAL A 1 333 ? 34.144 55.577 17.180 1.00 21.01 314 VAL A N 1
ATOM 2218 C CA . VAL A 1 333 ? 34.991 54.724 18.037 1.00 25.11 314 VAL A CA 1
ATOM 2219 C C . VAL A 1 333 ? 35.386 53.434 17.304 1.00 27.37 314 VAL A C 1
ATOM 2220 O O . VAL A 1 333 ? 34.551 52.566 17.037 1.00 27.97 314 VAL A O 1
ATOM 2224 N N . THR A 1 334 ? 36.665 53.295 17.003 1.00 29.74 315 THR A N 1
ATOM 2225 C CA . THR A 1 334 ? 37.149 52.180 16.181 1.00 29.49 315 THR A CA 1
ATOM 2226 C C . THR A 1 334 ? 37.722 51.096 17.080 1.00 27.18 315 THR A C 1
ATOM 2227 O O . THR A 1 334 ? 38.781 51.270 17.691 1.00 27.06 315 THR A O 1
ATOM 2231 N N . ASN A 1 335 ? 37.009 49.986 17.154 1.00 26.40 316 ASN A N 1
ATOM 2232 C CA . ASN A 1 335 ? 37.401 48.876 17.999 1.00 29.18 316 ASN A CA 1
ATOM 2233 C C . ASN A 1 335 ? 38.331 47.948 17.228 1.00 29.84 316 ASN A C 1
ATOM 2234 O O . ASN A 1 335 ? 37.996 47.482 16.125 1.00 28.99 316 ASN A O 1
ATOM 2239 N N . ILE A 1 336 ? 39.526 47.746 17.802 1.00 31.33 317 ILE A N 1
ATOM 2240 C CA . ILE A 1 336 ? 40.552 46.875 17.239 1.00 31.46 317 ILE A CA 1
ATOM 2241 C C . ILE A 1 336 ? 41.100 45.882 18.279 1.00 29.98 317 ILE A C 1
ATOM 2242 O O . ILE A 1 336 ? 41.241 46.191 19.460 1.00 32.85 317 ILE A O 1
ATOM 2247 N N . TYR A 1 337 ? 41.372 44.676 17.801 1.00 31.74 318 TYR A N 1
ATOM 2248 C CA . TYR A 1 337 ? 42.118 43.664 18.544 1.00 33.77 318 TYR A CA 1
ATOM 2249 C C . TYR A 1 337 ? 43.577 44.140 18.831 1.00 32.08 318 TYR A C 1
ATOM 2250 O O . TYR A 1 337 ? 44.141 44.953 18.105 1.00 30.58 318 TYR A O 1
ATOM 2259 N N . GLY A 1 338 ? 44.176 43.629 19.903 1.00 35.86 319 GLY A N 1
ATOM 2260 C CA . GLY A 1 338 ? 45.605 43.915 20.208 1.00 34.59 319 GLY A CA 1
ATOM 2261 C C . GLY A 1 338 ? 46.575 42.811 19.746 1.00 36.16 319 GLY A C 1
ATOM 2262 O O . GLY A 1 338 ? 47.787 42.880 20.003 1.00 38.30 319 GLY A O 1
ATOM 2263 N N . GLU A 1 339 ? 46.046 41.824 19.032 1.00 36.46 320 GLU A N 1
ATOM 2264 C CA . GLU A 1 339 ? 46.769 40.600 18.700 1.00 38.28 320 GLU A CA 1
ATOM 2265 C C . GLU A 1 339 ? 47.260 40.544 17.229 1.00 37.13 320 GLU A C 1
ATOM 2266 O O . GLU A 1 339 ? 46.692 41.169 16.327 1.00 38.35 320 GLU A O 1
ATOM 2272 N N . ALA A 1 340 ? 48.347 39.813 17.017 1.00 38.77 321 ALA A N 1
ATOM 2273 C CA . ALA A 1 340 ? 49.042 39.790 15.719 1.00 39.25 321 ALA A CA 1
ATOM 2274 C C . ALA A 1 340 ? 48.169 39.178 14.643 1.00 38.23 321 ALA A C 1
ATOM 2275 O O . ALA A 1 340 ? 48.089 39.697 13.512 1.00 38.24 321 ALA A O 1
ATOM 2277 N N . ALA A 1 341 ? 47.477 38.097 14.992 1.00 39.25 322 ALA A N 1
ATOM 2278 C CA . ALA A 1 341 ? 46.647 37.376 14.012 1.00 38.11 322 ALA A CA 1
ATOM 2279 C C . ALA A 1 341 ? 45.549 38.217 13.346 1.00 39.06 322 ALA A C 1
ATOM 2280 O O . ALA A 1 341 ? 45.071 37.845 12.261 1.00 37.88 322 ALA A O 1
ATOM 2282 N N . GLN A 1 342 ? 45.148 39.327 13.982 1.00 39.65 323 GLN A N 1
ATOM 2283 C CA . GLN A 1 342 ? 44.100 40.228 13.435 1.00 40.99 323 GLN A CA 1
ATOM 2284 C C . GLN A 1 342 ? 44.621 41.497 12.821 1.00 40.74 323 GLN A C 1
ATOM 2285 O O . GLN A 1 342 ? 43.817 42.321 12.383 1.00 38.92 323 GLN A O 1
ATOM 2291 N N . LEU A 1 343 ? 45.948 41.653 12.763 1.00 38.61 324 LEU A N 1
ATOM 2292 C CA . LEU A 1 343 ? 46.572 42.898 12.259 1.00 38.17 324 LEU A CA 1
ATOM 2293 C C . LEU A 1 343 ? 46.081 43.416 10.893 1.00 35.48 324 LEU A C 1
ATOM 2294 O O . LEU A 1 343 ? 46.073 44.622 10.669 1.00 34.68 324 LEU A O 1
ATOM 2299 N N . GLU A 1 344 ? 45.698 42.530 9.984 1.00 33.20 325 GLU A N 1
ATOM 2300 C CA . GLU A 1 344 ? 45.245 42.983 8.640 1.00 34.34 325 GLU A CA 1
ATOM 2301 C C . GLU A 1 344 ? 43.863 43.668 8.667 1.00 33.19 325 GLU A C 1
ATOM 2302 O O . GLU A 1 344 ? 43.627 44.664 7.952 1.00 32.99 325 GLU A O 1
ATOM 2305 N N . GLU A 1 345 ? 42.953 43.097 9.448 1.00 32.25 326 GLU A N 1
ATOM 2306 C CA . GLU A 1 345 ? 41.646 43.697 9.691 1.00 34.88 326 GLU A CA 1
ATOM 2307 C C . GLU A 1 345 ? 41.802 44.961 10.539 1.00 32.78 326 GLU A C 1
ATOM 2308 O O . GLU A 1 345 ? 41.113 45.939 10.309 1.00 39.76 326 GLU A O 1
ATOM 2314 N N . THR A 1 346 ? 42.697 44.929 11.513 1.00 29.88 327 THR A N 1
ATOM 2315 C CA . THR A 1 346 ? 43.039 46.126 12.299 1.00 33.10 327 THR A CA 1
ATOM 2316 C C . THR A 1 346 ? 43.471 47.293 11.416 1.00 34.14 327 THR A C 1
ATOM 2317 O O . THR A 1 346 ? 42.974 48.400 11.553 1.00 37.47 327 THR A O 1
ATOM 2321 N N . LEU A 1 347 ? 44.369 47.047 10.477 1.00 36.59 328 LEU A N 1
ATOM 2322 C CA . LEU A 1 347 ? 44.809 48.093 9.550 1.00 35.64 328 LEU A CA 1
ATOM 2323 C C . LEU A 1 347 ? 43.658 48.620 8.687 1.00 35.18 328 LEU A C 1
ATOM 2324 O O . LEU A 1 347 ? 43.564 49.818 8.426 1.00 38.35 328 LEU A O 1
ATOM 2329 N N . SER A 1 348 ? 42.812 47.722 8.201 1.00 33.25 329 SER A N 1
ATOM 2330 C CA . SER A 1 348 ? 41.610 48.117 7.460 1.00 34.37 329 SER A CA 1
ATOM 2331 C C . SER A 1 348 ? 40.712 49.045 8.292 1.00 28.33 329 SER A C 1
ATOM 2332 O O . SER A 1 348 ? 40.219 50.045 7.797 1.00 27.33 329 SER A O 1
ATOM 2335 N N . SER A 1 349 ? 40.544 48.721 9.567 1.00 31.65 330 SER A N 1
ATOM 2336 C CA . SER A 1 349 ? 39.723 49.551 10.453 1.00 29.86 330 SER A CA 1
ATOM 2337 C C . SER A 1 349 ? 40.368 50.901 10.677 1.00 31.56 330 SER A C 1
ATOM 2338 O O . SER A 1 349 ? 39.694 51.920 10.704 1.00 29.37 330 SER A O 1
ATOM 2341 N N . LEU A 1 350 ? 41.687 50.904 10.864 1.00 33.00 331 LEU A N 1
ATOM 2342 C CA . LEU A 1 350 ? 42.413 52.154 11.099 1.00 29.31 331 LEU A CA 1
ATOM 2343 C C . LEU A 1 350 ? 42.448 53.037 9.878 1.00 27.99 331 LEU A C 1
ATOM 2344 O O . LEU A 1 350 ? 42.423 54.258 10.012 1.00 26.76 331 LEU A O 1
ATOM 2349 N N . ARG A 1 351 ? 42.519 52.444 8.687 1.00 29.47 332 ARG A N 1
ATOM 2350 C CA . ARG A 1 351 ? 42.363 53.235 7.447 1.00 34.07 332 ARG A CA 1
ATOM 2351 C C . ARG A 1 351 ? 40.982 53.912 7.351 1.00 33.68 332 ARG A C 1
ATOM 2352 O O . ARG A 1 351 ? 40.871 55.045 6.865 1.00 34.94 332 ARG A O 1
ATOM 2360 N N . PHE A 1 352 ? 39.943 53.218 7.823 1.00 35.01 333 PHE A N 1
ATOM 2361 C CA . PHE A 1 352 ? 38.581 53.780 7.898 1.00 36.89 333 PHE A CA 1
ATOM 2362 C C . PHE A 1 352 ? 38.504 54.896 8.937 1.00 34.07 333 PHE A C 1
ATOM 2363 O O . PHE A 1 352 ? 38.053 55.988 8.640 1.00 35.07 333 PHE A O 1
ATOM 2371 N N . ALA A 1 353 ? 38.950 54.602 10.149 1.00 37.43 334 ALA A N 1
ATOM 2372 C CA . ALA A 1 353 ? 39.045 55.594 11.210 1.00 38.96 334 ALA A CA 1
ATOM 2373 C C . ALA A 1 353 ? 39.712 56.874 10.691 1.00 39.79 334 ALA A C 1
ATOM 2374 O O . ALA A 1 353 ? 39.255 57.987 10.978 1.00 33.27 334 ALA A O 1
ATOM 2376 N N . SER A 1 354 ? 40.754 56.699 9.873 1.00 38.07 335 SER A N 1
ATOM 2377 C CA . SER A 1 354 ? 41.536 57.829 9.364 1.00 38.27 335 SER A CA 1
ATOM 2378 C C . SER A 1 354 ? 40.855 58.689 8.300 1.00 34.64 335 SER A C 1
ATOM 2379 O O . SER A 1 354 ? 41.282 59.790 8.058 1.00 29.92 335 SER A O 1
ATOM 2382 N N . ARG A 1 355 ? 39.790 58.188 7.680 1.00 38.57 336 ARG A N 1
ATOM 2383 C CA . ARG A 1 355 ? 38.980 58.990 6.759 1.00 39.60 336 ARG A CA 1
ATOM 2384 C C . ARG A 1 355 ? 38.159 60.121 7.432 1.00 41.00 336 ARG A C 1
ATOM 2385 O O . ARG A 1 355 ? 37.766 61.072 6.760 1.00 42.27 336 ARG A O 1
ATOM 2393 N N . MET A 1 356 ? 37.921 60.033 8.738 1.00 41.23 337 MET A N 1
ATOM 2394 C CA . MET A 1 356 ? 37.018 60.975 9.441 1.00 40.45 337 MET A CA 1
ATOM 2395 C C . MET A 1 356 ? 37.571 62.379 9.626 1.00 45.77 337 MET A C 1
ATOM 2396 O O . MET A 1 356 ? 36.796 63.331 9.698 1.00 49.98 337 MET A O 1
ATOM 2401 N N . LYS A 1 357 ? 38.896 62.518 9.724 1.00 48.68 338 LYS A N 1
ATOM 2402 C CA . LYS A 1 357 ? 39.528 63.849 9.879 1.00 51.73 338 LYS A CA 1
ATOM 2403 C C . LYS A 1 357 ? 39.347 64.770 8.665 1.00 52.94 338 LYS A C 1
ATOM 2404 O O . LYS A 1 357 ? 39.525 65.993 8.764 1.00 52.38 338 LYS A O 1
ATOM 2410 N N . LEU A 1 358 ? 39.007 64.184 7.522 1.00 55.38 339 LEU A N 1
ATOM 2411 C CA . LEU A 1 358 ? 38.850 64.946 6.288 1.00 53.20 339 LEU A CA 1
ATOM 2412 C C . LEU A 1 358 ? 37.402 65.350 6.080 1.00 52.43 339 LEU A C 1
ATOM 2413 O O . LEU A 1 358 ? 37.105 66.159 5.185 1.00 53.28 339 LEU A O 1
ATOM 2418 N N . VAL A 1 359 ? 36.495 64.787 6.885 1.00 51.73 340 VAL A N 1
ATOM 2419 C CA . VAL A 1 359 ? 35.059 65.039 6.700 1.00 50.59 340 VAL A CA 1
ATOM 2420 C C . VAL A 1 359 ? 34.720 66.466 7.116 1.00 53.48 340 VAL A C 1
ATOM 2421 O O . VAL A 1 359 ? 35.223 66.986 8.133 1.00 53.61 340 VAL A O 1
#

Solvent-accessible surface area: 14734 Å² total; per-residue (Å²): 176,115,27,51,3,12,0,19,5,80,86,39,165,108,43,9,146,87,43,4,46,64,26,152,69,162,50,23,0,44,0,63,40,166,116,35,168,151,223,57,39,34,124,135,88,101,10,78,64,85,16,107,10,43,8,14,14,76,113,12,57,6,70,91,2,13,110,57,6,0,66,92,8,0,31,53,1,8,82,26,129,24,0,0,0,0,0,4,0,21,64,35,2,19,15,70,100,1,4,17,10,31,101,143,72,149,68,84,30,2,3,3,16,14,0,0,44,7,0,19,92,26,34,131,131,63,117,127,72,52,26,40,3,91,0,1,7,3,4,2,43,126,67,40,6,22,7,1,6,15,150,78,24,101,55,13,49,106,83,30,97,24,72,14,52,90,63,145,134,15,8,63,26,132,45,16,36,80,45,100,1,86,91,58,95,52,0,67,68,25,14,145,74,0,22,55,18,41,83,77,1,17,137,72,51,132,19,81,59,27,50,8,3,11,8,0,10,0,38,8,44,6,80,203,185,48,86,6,17,0,8,2,0,24,4,0,1,10,55,104,126,13,99,12,0,44,50,0,33,80,0,2,69,45,52,24,146,87,60,26,126,112,1,67,0,2,22,14,0,62,25,4,14,44,47,117,11,12,6,2,0,0,0,2,2,36,1,51,48,101,43,11,92,53,1,6,45,3,0,86,0,0,24,66,3,118,105,65

Secondary structure (DSSP, 8-state):
--EEEEEEEPP-SS--TTTEEE-TTSSEEEEEPPPPSSHHHHTTS--EEEEE-SEEEES--HHHHIIIIIHHHHHHHHTT--EEEEEEESTTSSHHHHHTB-SS-GGGB-HHHHHHHHHHHHHHT-TTS-EEEEEEEEEEETTEEEETTSSSTTS-TTTS--EEEEETTEEEEET---EE-SSHHHHHHHHHHHHHHHHHHHHHHT--GGG-EEEEEEEEEE---EEEEEEEEEPPP----STHHHHHHHHHHHHH---GGGSHHHHHTHHHHSSSSEEEEEEEE--SGGGHHHHHHHHHHHTTGGG-